Protein 1XDN (pdb70)

Organism: Trypanosoma brucei brucei (strain 927/4 GUTat10.1) (NCBI:txid185431)

InterPro domains:
  IPR012647 RNA ligase, Rnl2 [TIGR02307] (55-447)
  IPR021122 RNA ligase domain, REL/Rln2 [PF09414] (80-298)
  IPR041948 RNA ligase 1/2, C-terminal domain superfamily [G3DSA:1.10.10.1810] (353-447)

Structure (mmCIF, N/CA/C/O backbone):
data_1XDN
#
_entry.id   1XDN
#
_cell.length_a   44.911
_cell.length_b   58.579
_cell.length_c   52.984
_cell.angle_alpha   90.00
_cell.angle_beta   100.23
_cell.angle_gamma   90.00
#
_symmetry.space_group_name_H-M   'P 1 21 1'
#
loop_
_entity.id
_entity.type
_entity.pdbx_description
1 polymer 'RNA editing ligase MP52'
2 non-polymer 'MAGNESIUM ION'
3 non-polymer "ADENOSINE-5'-TRIPHOSPHATE"
4 water water
#
loop_
_atom_site.group_PDB
_atom_site.id
_atom_site.type_symbol
_atom_site.label_atom_id
_atom_site.label_alt_id
_atom_site.label_comp_id
_atom_site.label_asym_id
_atom_site.label_entity_id
_atom_site.label_seq_id
_atom_site.pdbx_PDB_ins_code
_atom_site.Cartn_x
_atom_site.Cartn_y
_atom_site.Cartn_z
_atom_site.occupancy
_atom_site.B_iso_or_equiv
_atom_site.auth_seq_id
_atom_site.auth_comp_id
_atom_site.auth_asym_id
_atom_site.auth_atom_id
_atom_site.pdbx_PDB_model_num
ATOM 1 N N . GLN A 1 5 ? 42.237 16.800 35.823 1.00 12.04 52 GLN A N 1
ATOM 2 C CA . GLN A 1 5 ? 41.667 17.015 34.477 1.00 10.21 52 GLN A CA 1
ATOM 3 C C . GLN A 1 5 ? 40.148 17.010 34.446 1.00 10.33 52 GLN A C 1
ATOM 4 O O . GLN A 1 5 ? 39.564 17.006 33.382 1.00 9.88 52 GLN A O 1
ATOM 10 N N . SER A 1 6 ? 39.488 17.025 35.604 1.00 11.01 53 SER A N 1
ATOM 11 C CA . SER A 1 6 ? 38.026 16.949 35.611 1.00 12.75 53 SER A CA 1
ATOM 12 C C . SER A 1 6 ? 37.340 18.091 34.862 1.00 12.38 53 SER A C 1
ATOM 13 O O . SER A 1 6 ? 36.209 17.937 34.426 1.00 14.69 53 SER A O 1
ATOM 16 N N . ASP A 1 7 ? 38.012 19.228 34.730 1.00 11.65 54 ASP A N 1
ATOM 17 C CA . ASP A 1 7 ? 37.455 20.341 33.968 1.00 11.85 54 ASP A CA 1
ATOM 18 C C . ASP A 1 7 ? 37.742 20.271 32.474 1.00 10.23 54 ASP A C 1
ATOM 19 O O . ASP A 1 7 ? 37.168 21.045 31.722 1.00 11.10 54 ASP A O 1
ATOM 24 N N . PHE A 1 8 ? 38.617 19.367 32.044 1.00 9.13 55 PHE A N 1
ATOM 25 C CA . PHE A 1 8 ? 38.972 19.219 30.642 1.00 8.35 55 PHE A CA 1
ATOM 26 C C . PHE A 1 8 ? 37.915 18.485 29.848 1.00 8.87 55 PHE A C 1
ATOM 27 O O . PHE A 1 8 ? 37.392 17.475 30.303 1.00 10.67 55 PHE A O 1
ATOM 35 N N . SER A 1 9 ? 37.615 18.984 28.653 1.00 8.47 56 SER A N 1
ATOM 36 C CA . SER A 1 9 ? 36.702 18.341 27.727 1.00 8.75 56 SER A CA 1
ATOM 37 C C . SER A 1 9 ? 37.409 18.135 26.390 1.00 8.22 56 SER A C 1
ATOM 38 O O . SER A 1 9 ? 37.676 19.116 25.681 1.00 8.56 56 SER A O 1
ATOM 41 N N . PRO A 1 10 ? 37.729 16.888 26.033 1.00 8.33 57 PRO A N 1
ATOM 42 C CA . PRO A 1 10 ? 38.409 16.649 24.754 1.00 8.76 57 PRO A CA 1
ATOM 43 C C . PRO A 1 10 ? 37.622 17.191 23.585 1.00 8.53 57 PRO A C 1
ATOM 44 O O . PRO A 1 10 ? 36.400 17.105 23.551 1.00 10.15 57 PRO A O 1
ATOM 48 N N . TYR A 1 11 ? 38.339 17.747 22.619 1.00 7.67 58 TYR A N 1
ATOM 49 C CA . TYR A 1 11 ? 37.722 18.174 21.383 1.00 8.58 58 TYR A CA 1
ATOM 50 C C . TYR A 1 11 ? 37.720 16.916 20.539 1.00 10.08 58 TYR A C 1
ATOM 51 O O . TYR A 1 11 ? 37.954 15.802 21.051 1.00 12.68 58 TYR A O 1
ATOM 60 N N . ILE A 1 12 ? 37.333 17.049 19.295 1.00 12.35 59 ILE A N 1
ATOM 61 C CA . ILE A 1 12 ? 37.115 15.901 18.448 1.00 12.48 59 ILE A CA 1
ATOM 62 C C . ILE A 1 12 ? 38.089 15.820 17.302 1.00 11.76 59 ILE A C 1
ATOM 63 O O . ILE A 1 12 ? 38.750 16.803 16.917 1.00 13.39 59 ILE A O 1
ATOM 68 N N . GLU A 1 13 ? 38.180 14.611 16.777 1.00 10.67 60 GLU A N 1
ATOM 69 C CA . GLU A 1 13 ? 38.661 14.409 15.428 1.00 10.55 60 GLU A CA 1
ATOM 70 C C . GLU A 1 13 ? 37.481 14.459 14.452 1.00 8.69 60 GLU A C 1
ATOM 71 O O . GLU A 1 13 ? 36.332 14.278 14.839 1.00 10.07 60 GLU A O 1
ATOM 77 N N . ILE A 1 14 ? 37.793 14.733 13.206 1.00 6.90 61 ILE A N 1
ATOM 78 C CA . ILE A 1 14 ? 36.779 14.950 12.200 1.00 7.13 61 ILE A CA 1
ATOM 79 C C . ILE A 1 14 ? 37.084 14.056 11.030 1.00 7.33 61 ILE A C 1
ATOM 80 O O . ILE A 1 14 ? 38.219 13.998 10.572 1.00 8.79 61 ILE A O 1
ATOM 85 N N . ASP A 1 15 ? 36.066 13.372 10.530 1.00 6.96 62 ASP A N 1
ATOM 86 C CA . ASP A 1 15 ? 36.254 12.425 9.448 1.00 7.34 62 ASP A CA 1
ATOM 87 C C . ASP A 1 15 ? 36.040 13.011 8.060 1.00 6.96 62 ASP A C 1
ATOM 88 O O . ASP A 1 15 ? 35.232 13.916 7.872 1.00 6.52 62 ASP A O 1
ATOM 93 N N . LEU A 1 16 ? 36.758 12.454 7.084 1.00 6.71 63 LEU A N 1
ATOM 94 C CA . LEU A 1 16 ? 36.396 12.571 5.682 1.00 6.81 63 LEU A CA 1
ATOM 95 C C . LEU A 1 16 ? 35.017 11.951 5.504 1.00 7.10 63 LEU A C 1
ATOM 96 O O . LEU A 1 16 ? 34.647 11.040 6.252 1.00 7.91 63 LEU A O 1
ATOM 101 N N . PRO A 1 17 ? 34.242 12.400 4.526 1.00 7.30 64 PRO A N 1
ATOM 102 C CA . PRO A 1 17 ? 32.886 11.862 4.349 1.00 7.38 64 PRO A CA 1
ATOM 103 C C . PRO A 1 17 ? 32.877 10.416 3.868 1.00 7.74 64 PRO A C 1
ATOM 104 O O . PRO A 1 17 ? 33.404 10.094 2.797 1.00 8.70 64 PRO A O 1
ATOM 108 N N . SER A 1 18 ? 32.257 9.546 4.658 1.00 8.35 65 SER A N 1
ATOM 109 C CA . SER A 1 18 ? 32.130 8.131 4.315 1.00 8.84 65 SER A CA 1
ATOM 110 C C . SER A 1 18 ? 30.817 7.862 3.590 1.00 8.60 65 SER A C 1
ATOM 111 O O . SER A 1 18 ? 29.878 8.664 3.639 1.00 8.27 65 SER A O 1
ATOM 114 N N . GLU A 1 19 ? 30.748 6.713 2.924 1.00 9.13 66 GLU A N 1
ATOM 115 C CA . GLU A 1 19 ? 29.508 6.316 2.271 1.00 10.14 66 GLU A CA 1
ATOM 116 C C . GLU A 1 19 ? 28.356 6.255 3.260 1.00 9.39 66 GLU A C 1
ATOM 117 O O . GLU A 1 19 ? 27.277 6.760 2.981 1.00 9.78 66 GLU A O 1
ATOM 123 N N . SER A 1 20 ? 28.585 5.632 4.407 1.00 9.14 67 SER A N 1
ATOM 124 C CA . SER A 1 20 ? 27.500 5.447 5.369 1.00 10.01 67 SER A CA 1
ATOM 125 C C . SER A 1 20 ? 27.067 6.771 5.976 1.00 8.81 67 SER A C 1
ATOM 126 O O . SER A 1 20 ? 25.882 6.991 6.211 1.00 9.60 67 SER A O 1
ATOM 129 N N . ARG A 1 21 ? 28.017 7.667 6.221 1.00 8.58 68 ARG A N 1
ATOM 130 C CA . ARG A 1 21 ? 27.693 8.974 6.785 1.00 8.32 68 ARG A CA 1
ATOM 131 C C . ARG A 1 21 ? 26.824 9.757 5.813 1.00 8.01 68 ARG A C 1
ATOM 132 O O . ARG A 1 21 ? 25.796 10.325 6.203 1.00 7.98 68 ARG A O 1
ATOM 140 N N . ILE A 1 22 ? 27.229 9.824 4.555 1.00 7.72 69 ILE A N 1
ATOM 141 C CA . ILE A 1 22 ? 26.494 10.586 3.566 1.00 7.90 69 ILE A CA 1
ATOM 142 C C . ILE A 1 22 ? 25.093 10.004 3.380 1.00 8.35 69 ILE A C 1
ATOM 143 O O . ILE A 1 22 ? 24.116 10.740 3.335 1.00 8.77 69 ILE A O 1
ATOM 148 N N . GLN A 1 23 ? 24.978 8.687 3.301 1.00 9.03 70 GLN A N 1
ATOM 149 C CA . GLN A 1 23 ? 23.663 8.065 3.154 1.00 9.97 70 GLN A CA 1
ATOM 150 C C . GLN A 1 23 ? 22.760 8.408 4.337 1.00 9.86 70 GLN A C 1
ATOM 151 O O . GLN A 1 23 ? 21.590 8.713 4.159 1.00 10.39 70 GLN A O 1
ATOM 157 N N . SER A 1 24 ? 23.313 8.370 5.539 1.00 9.16 71 SER A N 1
ATOM 158 C CA . SER A 1 24 ? 22.538 8.672 6.737 1.00 9.41 71 SER A CA 1
ATOM 159 C C . SER A 1 24 ? 22.139 10.142 6.811 1.00 8.82 71 SER A C 1
ATOM 160 O O . SER A 1 24 ? 21.038 10.469 7.249 1.00 9.42 71 SER A O 1
ATOM 163 N N . LEU A 1 25 ? 23.025 11.035 6.393 1.00 7.98 72 LEU A N 1
ATOM 164 C CA . LEU A 1 25 ? 22.700 12.454 6.385 1.00 7.91 72 LEU A CA 1
ATOM 165 C C . LEU A 1 25 ? 21.559 12.750 5.425 1.00 8.47 72 LEU A C 1
ATOM 166 O O . LEU A 1 25 ? 20.677 13.537 5.738 1.00 9.08 72 LEU A O 1
ATOM 171 N N . HIS A 1 26 ? 21.531 12.080 4.287 1.00 9.11 73 HIS A N 1
ATOM 172 C CA . HIS A 1 26 ? 20.392 12.239 3.387 1.00 10.66 73 HIS A CA 1
ATOM 173 C C . HIS A 1 26 ? 19.112 11.631 3.938 1.00 11.06 73 HIS A C 1
ATOM 174 O O . HIS A 1 26 ? 18.081 12.290 3.955 1.00 11.72 73 HIS A O 1
ATOM 181 N N . LYS A 1 27 ? 19.190 10.402 4.427 1.00 11.31 74 LYS A N 1
ATOM 182 C CA . LYS A 1 27 ? 17.993 9.689 4.878 1.00 12.24 74 LYS A CA 1
ATOM 183 C C . LYS A 1 27 ? 17.318 10.385 6.052 1.00 11.98 74 LYS A C 1
ATOM 184 O O . LYS A 1 27 ? 16.084 10.418 6.144 1.00 13.11 74 LYS A O 1
ATOM 190 N N . SER A 1 28 ? 18.123 10.938 6.951 1.00 11.07 75 SER A N 1
ATOM 191 C CA . SER A 1 28 ? 17.621 11.627 8.128 1.00 11.13 75 SER A CA 1
ATOM 192 C C . SER A 1 28 ? 16.975 12.967 7.807 1.00 10.90 75 SER A C 1
ATOM 193 O O . SER A 1 28 ? 16.318 13.538 8.663 1.00 12.48 75 SER A O 1
ATOM 196 N N . GLY A 1 29 ? 17.193 13.497 6.610 1.00 10.13 76 GLY A N 1
ATOM 197 C CA . GLY A 1 29 ? 16.750 14.833 6.275 1.00 10.10 76 GLY A CA 1
ATOM 198 C C . GLY A 1 29 ? 17.766 15.916 6.584 1.00 9.05 76 GLY A C 1
ATOM 199 O O . GLY A 1 29 ? 17.565 17.064 6.193 1.00 10.10 76 GLY A O 1
ATOM 200 N N . LEU A 1 30 ? 18.864 15.570 7.261 1.00 8.52 77 LEU A N 1
ATOM 201 C CA . LEU A 1 30 ? 19.818 16.590 7.668 1.00 8.03 77 LEU A CA 1
ATOM 202 C C . LEU A 1 30 ? 20.554 17.221 6.488 1.00 7.21 77 LEU A C 1
ATOM 203 O O . LEU A 1 30 ? 20.877 18.401 6.541 1.00 7.89 77 LEU A O 1
ATOM 208 N N . ALA A 1 31 ? 20.808 16.462 5.424 1.00 7.83 78 ALA A N 1
ATOM 209 C CA . ALA A 1 31 ? 21.581 16.968 4.295 1.00 8.47 78 ALA A CA 1
ATOM 210 C C . ALA A 1 31 ? 20.884 18.141 3.614 1.00 8.53 78 ALA A C 1
ATOM 211 O O . ALA A 1 31 ? 21.533 19.032 3.088 1.00 9.36 78 ALA A O 1
ATOM 213 N N . ALA A 1 32 ? 19.550 18.145 3.630 1.00 9.47 79 ALA A N 1
ATOM 214 C CA . ALA A 1 32 ? 18.752 19.184 2.970 1.00 10.09 79 ALA A CA 1
ATOM 215 C C . ALA A 1 32 ? 18.653 20.471 3.783 1.00 9.92 79 ALA A C 1
ATOM 216 O O . ALA A 1 32 ? 18.143 21.473 3.292 1.00 11.33 79 ALA A O 1
ATOM 218 N N . GLN A 1 33 ? 19.116 20.441 5.033 1.00 9.26 80 GLN A N 1
ATOM 219 C CA . GLN A 1 33 ? 19.085 21.596 5.919 1.00 9.29 80 GLN A CA 1
ATOM 220 C C . GLN A 1 33 ? 20.326 22.465 5.664 1.00 9.11 80 GLN A C 1
ATOM 221 O O . GLN A 1 33 ? 20.956 22.333 4.625 1.00 9.99 80 GLN A O 1
ATOM 227 N N . GLU A 1 34 ? 20.643 23.377 6.573 1.00 8.73 81 GLU A N 1
ATOM 228 C CA . GLU A 1 34 ? 21.690 24.368 6.333 1.00 8.29 81 GLU A CA 1
ATOM 229 C C . GLU A 1 34 ? 23.011 23.942 6.965 1.00 6.84 81 GLU A C 1
ATOM 230 O O . GLU A 1 34 ? 23.063 23.575 8.143 1.00 6.87 81 GLU A O 1
ATOM 236 N N . TRP A 1 35 ? 24.055 24.069 6.162 1.00 6.78 82 TRP A N 1
ATOM 237 C CA . TRP A 1 35 ? 25.428 23.727 6.498 1.00 5.64 82 TRP A CA 1
ATOM 238 C C . TRP A 1 35 ? 26.323 24.892 6.106 1.00 5.61 82 TRP A C 1
ATOM 239 O O . TRP A 1 35 ? 25.987 25.707 5.245 1.00 6.42 82 TRP A O 1
ATOM 250 N N . VAL A 1 36 ? 27.495 24.938 6.725 1.00 5.50 83 VAL A N 1
ATOM 251 C CA . VAL A 1 36 ? 28.558 25.853 6.334 1.00 5.35 83 VAL A CA 1
ATOM 252 C C . VAL A 1 36 ? 29.852 25.080 6.127 1.00 5.46 83 VAL A C 1
ATOM 253 O O . VAL A 1 36 ? 30.092 24.049 6.745 1.00 6.18 83 VAL A O 1
ATOM 257 N N . ALA A 1 37 ? 30.707 25.624 5.272 1.00 5.43 84 ALA A N 1
ATOM 258 C CA . ALA A 1 37 ? 32.110 25.240 5.201 1.00 5.06 84 ALA A CA 1
ATOM 259 C C . ALA A 1 37 ? 32.946 26.392 5.715 1.00 5.11 84 ALA A C 1
ATOM 260 O O . ALA A 1 37 ? 32.764 27.514 5.253 1.00 5.97 84 ALA A O 1
ATOM 262 N N . CYS A 1 38 ? 33.852 26.124 6.654 1.00 4.78 85 CYS A N 1
ATOM 263 C CA . CYS A 1 38 ? 34.795 27.114 7.154 1.00 4.73 85 CYS A CA 1
ATOM 264 C C . CYS A 1 38 ? 36.205 26.576 6.987 1.00 4.63 85 CYS A C 1
ATOM 265 O O . CYS A 1 38 ? 36.421 25.390 6.800 1.00 4.76 85 CYS A O 1
ATOM 268 N N . GLU A 1 39 ? 37.190 27.455 7.078 1.00 4.62 86 GLU A N 1
ATOM 269 C CA . GLU A 1 39 ? 38.571 27.044 6.878 1.00 4.45 86 GLU A CA 1
ATOM 270 C C . GLU A 1 39 ? 39.020 26.076 7.969 1.00 4.37 86 GLU A C 1
ATOM 271 O O . GLU A 1 39 ? 38.754 26.297 9.154 1.00 4.85 86 GLU A O 1
ATOM 277 N N . LYS A 1 40 ? 39.723 25.026 7.552 1.00 3.83 87 LYS A N 1
ATOM 278 C CA . LYS A 1 40 ? 40.425 24.140 8.472 1.00 3.94 87 LYS A CA 1
ATOM 279 C C . LYS A 1 40 ? 41.850 24.659 8.607 1.00 3.95 87 LYS A C 1
ATOM 280 O O . LYS A 1 40 ? 42.583 24.714 7.619 1.00 4.64 87 LYS A O 1
ATOM 286 N N . VAL A 1 41 ? 42.191 25.106 9.813 1.00 4.11 88 VAL A N 1
ATOM 287 C CA . VAL A 1 41 ? 43.484 25.722 10.086 1.00 4.45 88 VAL A CA 1
ATOM 288 C C . VAL A 1 41 ? 44.463 24.675 10.618 1.00 3.93 88 VAL A C 1
ATOM 289 O O . VAL A 1 41 ? 44.131 23.888 11.506 1.00 4.74 88 VAL A O 1
ATOM 293 N N . HIS A 1 42 ? 45.670 24.687 10.054 1.00 4.36 89 HIS A N 1
ATOM 294 C CA . HIS A 1 42 ? 46.730 23.760 10.416 1.00 4.44 89 HIS A CA 1
ATOM 295 C C . HIS A 1 42 ? 47.626 24.352 11.490 1.00 4.47 89 HIS A C 1
ATOM 296 O O . HIS A 1 42 ? 48.645 24.992 11.200 1.00 5.45 89 HIS A O 1
ATOM 303 N N . GLY A 1 43 ? 47.212 24.171 12.734 1.00 4.84 90 GLY A N 1
ATOM 304 C CA . GLY A 1 43 ? 47.977 24.569 13.905 1.00 4.82 90 GLY A CA 1
ATOM 305 C C . GLY A 1 43 ? 47.968 23.416 14.884 1.00 4.31 90 GLY A C 1
ATOM 306 O O . GLY A 1 43 ? 48.231 22.268 14.522 1.00 5.30 90 GLY A O 1
ATOM 307 N N . THR A 1 44 ? 47.650 23.727 16.133 1.00 4.47 91 THR A N 1
ATOM 308 C CA . THR A 1 44 ? 47.488 22.698 17.144 1.00 5.08 91 THR A CA 1
ATOM 309 C C . THR A 1 44 ? 46.227 23.006 17.947 1.00 4.89 91 THR A C 1
ATOM 310 O O . THR A 1 44 ? 45.848 24.161 18.123 1.00 4.88 91 THR A O 1
ATOM 314 N N . ASN A 1 45 ? 45.560 21.960 18.391 1.00 4.91 92 ASN A N 1
ATOM 315 C CA . ASN A 1 45 ? 44.301 22.113 19.093 1.00 5.14 92 ASN A CA 1
ATOM 316 C C . ASN A 1 45 ? 44.489 22.853 20.414 1.00 4.84 92 ASN A C 1
ATOM 317 O O . ASN A 1 45 ? 45.438 22.578 21.157 1.00 5.79 92 ASN A O 1
ATOM 322 N N . PHE A 1 46 ? 43.585 23.765 20.710 1.00 5.58 93 PHE A N 1
ATOM 323 C CA . PHE A 1 46 ? 43.744 24.595 21.888 1.00 6.28 93 PHE A CA 1
ATOM 324 C C . PHE A 1 46 ? 42.372 24.872 22.491 1.00 6.64 93 PHE A C 1
ATOM 325 O O . PHE A 1 46 ? 41.336 24.938 21.797 1.00 11.84 93 PHE A O 1
ATOM 333 N N . GLY A 1 47 ? 42.300 24.959 23.791 1.00 5.27 94 GLY A N 1
ATOM 334 C CA . GLY A 1 47 ? 41.063 25.306 24.447 1.00 5.53 94 GLY A CA 1
ATOM 335 C C . GLY A 1 47 ? 41.307 26.336 25.528 1.00 5.32 94 GLY A C 1
ATOM 336 O O . GLY A 1 47 ? 42.275 26.237 26.289 1.00 6.37 94 GLY A O 1
ATOM 337 N N . ILE A 1 48 ? 40.417 27.313 25.600 1.00 5.38 95 ILE A N 1
ATOM 338 C CA . ILE A 1 48 ? 40.413 28.316 26.652 1.00 5.67 95 ILE A CA 1
ATOM 339 C C . ILE A 1 48 ? 39.185 28.061 27.513 1.00 6.00 95 ILE A C 1
ATOM 340 O O . ILE A 1 48 ? 38.057 28.034 27.030 1.00 6.51 95 ILE A O 1
ATOM 345 N N . TYR A 1 49 ? 39.433 27.859 28.798 1.00 6.44 96 TYR A N 1
ATOM 346 C CA . TYR A 1 49 ? 38.417 27.482 29.757 1.00 7.18 96 TYR A CA 1
ATOM 347 C C . TYR A 1 49 ? 38.202 28.577 30.791 1.00 7.54 96 TYR A C 1
ATOM 348 O O . TYR A 1 49 ? 39.158 29.130 31.312 1.00 8.77 96 TYR A O 1
ATOM 357 N N . LEU A 1 50 ? 36.940 28.832 31.123 1.00 7.39 97 LEU A N 1
ATOM 358 C CA . LEU A 1 50 ? 36.602 29.617 32.301 1.00 7.48 97 LEU A CA 1
ATOM 359 C C . LEU A 1 50 ? 35.731 28.717 33.170 1.00 8.25 97 LEU A C 1
ATOM 360 O O . LEU A 1 50 ? 34.679 28.249 32.754 1.00 9.30 97 LEU A O 1
ATOM 365 N N . ILE A 1 51 ? 36.192 28.453 34.388 1.00 9.59 98 ILE A N 1
ATOM 366 C CA . ILE A 1 51 ? 35.572 27.483 35.291 1.00 11.31 98 ILE A CA 1
ATOM 367 C C . ILE A 1 51 ? 35.063 28.195 36.537 1.00 13.03 98 ILE A C 1
ATOM 368 O O . ILE A 1 51 ? 35.846 28.803 37.223 1.00 13.62 98 ILE A O 1
ATOM 373 N N . ASN A 1 52 ? 33.755 28.126 36.771 1.00 13.87 99 ASN A N 1
ATOM 374 C CA . ASN A 1 52 ? 33.124 28.671 37.963 1.00 15.86 99 ASN A CA 1
ATOM 375 C C . ASN A 1 52 ? 33.287 27.740 39.147 1.00 16.91 99 ASN A C 1
ATOM 376 O O . ASN A 1 52 ? 33.064 26.526 39.060 1.00 18.08 99 ASN A O 1
ATOM 381 N N . GLN A 1 53 ? 33.694 28.340 40.249 1.00 17.83 100 GLN A N 1
ATOM 382 C CA . GLN A 1 53 ? 33.844 27.655 41.518 1.00 19.07 100 GLN A CA 1
ATOM 383 C C . GLN A 1 53 ? 33.106 28.467 42.579 1.00 19.98 100 GLN A C 1
ATOM 384 O O . GLN A 1 53 ? 33.696 28.935 43.547 1.00 20.42 100 GLN A O 1
ATOM 390 N N . GLY A 1 54 ? 31.803 28.633 42.384 1.00 21.10 101 GLY A N 1
ATOM 391 C CA . GLY A 1 54 ? 30.973 29.381 43.319 1.00 21.76 101 GLY A CA 1
ATOM 392 C C . GLY A 1 54 ? 31.099 30.883 43.122 1.00 22.45 101 GLY A C 1
ATOM 393 O O . GLY A 1 54 ? 30.743 31.399 42.061 1.00 22.91 101 GLY A O 1
ATOM 394 N N . ASP A 1 55 ? 31.617 31.594 44.126 1.00 23.19 102 ASP A N 1
ATOM 395 C CA . ASP A 1 55 ? 31.788 33.054 44.029 1.00 23.87 102 ASP A CA 1
ATOM 396 C C . ASP A 1 55 ? 33.144 33.431 43.435 1.00 23.12 102 ASP A C 1
ATOM 397 O O . ASP A 1 55 ? 33.490 34.611 43.376 1.00 23.97 102 ASP A O 1
ATOM 402 N N . HIS A 1 56 ? 33.911 32.430 43.012 1.00 22.02 103 HIS A N 1
ATOM 403 C CA . HIS A 1 56 ? 35.153 32.661 42.291 1.00 20.90 103 HIS A CA 1
ATOM 404 C C . HIS A 1 56 ? 35.204 31.797 41.031 1.00 19.27 103 HIS A C 1
ATOM 405 O O . HIS A 1 56 ? 34.331 30.965 40.802 1.00 18.91 103 HIS A O 1
ATOM 412 N N . GLU A 1 57 ? 36.231 32.023 40.225 1.00 17.29 104 GLU A N 1
ATOM 413 C CA . GLU A 1 57 ? 36.398 31.323 38.945 1.00 16.62 104 GLU A CA 1
ATOM 414 C C . GLU A 1 57 ? 37.862 31.314 38.534 1.00 16.24 104 GLU A C 1
ATOM 415 O O . GLU A 1 57 ? 38.674 32.078 39.031 1.00 16.39 104 GLU A O 1
ATOM 421 N N . VAL A 1 58 ? 38.184 30.479 37.558 1.00 14.06 105 VAL A N 1
ATOM 422 C CA . VAL A 1 58 ? 39.554 30.302 37.113 1.00 13.28 105 VAL A CA 1
ATOM 423 C C . VAL A 1 58 ? 39.618 30.150 35.600 1.00 11.33 105 VAL A C 1
ATOM 424 O O . VAL A 1 58 ? 38.731 29.550 34.994 1.00 11.39 105 VAL A O 1
ATOM 428 N N . VAL A 1 59 ? 40.686 30.681 35.023 1.00 10.61 106 VAL A N 1
ATOM 429 C CA . VAL A 1 59 ? 40.963 30.535 33.590 1.00 10.24 106 VAL A CA 1
ATOM 430 C C . VAL A 1 59 ? 42.037 29.464 33.416 1.00 10.18 106 VAL A C 1
ATOM 431 O O . VAL A 1 59 ? 43.063 29.491 34.094 1.00 11.53 106 VAL A O 1
ATOM 435 N N . ARG A 1 60 ? 41.799 28.513 32.520 1.00 9.45 107 ARG A N 1
ATOM 436 C CA . ARG A 1 60 ? 42.738 27.431 32.247 1.00 9.04 107 ARG A CA 1
ATOM 437 C C . ARG A 1 60 ? 42.893 27.256 30.746 1.00 7.69 107 ARG A C 1
ATOM 438 O O . ARG A 1 60 ? 42.010 27.651 29.969 1.00 7.96 107 ARG A O 1
ATOM 446 N N . PHE A 1 61 ? 44.002 26.642 30.358 1.00 6.72 108 PHE A N 1
ATOM 447 C CA . PHE A 1 61 ? 44.342 26.451 28.953 1.00 6.30 108 PHE A CA 1
ATOM 448 C C . PHE A 1 61 ? 44.654 24.994 28.698 1.00 6.31 108 PHE A C 1
ATOM 449 O O . PHE A 1 61 ? 45.341 24.356 29.500 1.00 7.57 108 PHE A O 1
ATOM 457 N N . ALA A 1 62 ? 44.159 24.481 27.572 1.00 6.35 109 ALA A N 1
ATOM 458 C CA . ALA A 1 62 ? 44.329 23.078 27.230 1.00 6.03 109 ALA A CA 1
ATOM 459 C C . ALA A 1 62 ? 44.941 22.919 25.860 1.00 5.82 109 ALA A C 1
ATOM 460 O O . ALA A 1 62 ? 44.664 23.676 24.928 1.00 6.89 109 ALA A O 1
ATOM 462 N N . LYS A 1 63 ? 45.758 21.876 25.744 1.00 5.87 110 LYS A N 1
ATOM 463 C CA . LYS A 1 63 ? 46.210 21.340 24.464 1.00 6.05 110 LYS A CA 1
ATOM 464 C C . LYS A 1 63 ? 45.340 20.122 24.132 1.00 5.99 110 LYS A C 1
ATOM 465 O O . LYS A 1 63 ? 44.358 19.851 24.815 1.00 6.73 110 LYS A O 1
ATOM 471 N N . ARG A 1 64 ? 45.694 19.367 23.103 1.00 6.58 111 ARG A N 1
ATOM 472 C CA . ARG A 1 64 ? 44.888 18.243 22.666 1.00 7.83 111 ARG A CA 1
ATOM 473 C C . ARG A 1 64 ? 44.595 17.264 23.785 1.00 7.77 111 ARG A C 1
ATOM 474 O O . ARG A 1 64 ? 43.484 16.732 23.888 1.00 8.37 111 ARG A O 1
ATOM 482 N N . SER A 1 65 ? 45.608 17.005 24.597 1.00 7.90 112 SER A N 1
ATOM 483 C CA . SER A 1 65 ? 45.563 15.939 25.586 1.00 8.27 112 SER A CA 1
ATOM 484 C C . SER A 1 65 ? 45.229 16.353 27.002 1.00 7.90 112 SER A C 1
ATOM 485 O O . SER A 1 65 ? 45.206 15.493 27.868 1.00 9.49 112 SER A O 1
ATOM 488 N N . GLY A 1 66 ? 44.960 17.629 27.263 1.00 7.00 113 GLY A N 1
ATOM 489 C CA . GLY A 1 66 ? 44.524 18.021 28.587 1.00 7.15 113 GLY A CA 1
ATOM 490 C C . GLY A 1 66 ? 44.823 19.451 28.915 1.00 6.24 113 GLY A C 1
ATOM 491 O O . GLY A 1 66 ? 45.505 20.161 28.178 1.00 6.75 113 GLY A O 1
ATOM 492 N N . ILE A 1 67 ? 44.272 19.892 30.039 1.00 6.59 114 ILE A N 1
ATOM 493 C CA . ILE A 1 67 ? 44.609 21.180 30.623 1.00 7.51 114 ILE A CA 1
ATOM 494 C C . ILE A 1 67 ? 46.071 21.154 31.085 1.00 7.39 114 ILE A C 1
ATOM 495 O O . ILE A 1 67 ? 46.553 20.159 31.643 1.00 8.44 114 ILE A O 1
ATOM 508 N N . ASP A 1 69 ? 49.598 22.540 33.015 1.00 9.01 116 ASP A N 1
ATOM 509 C CA . ASP A 1 69 ? 50.231 23.259 34.090 1.00 9.89 116 ASP A CA 1
ATOM 510 C C . ASP A 1 69 ? 50.637 24.634 33.566 1.00 9.78 116 ASP A C 1
ATOM 511 O O . ASP A 1 69 ? 51.114 24.729 32.441 1.00 9.32 116 ASP A O 1
ATOM 516 N N . PRO A 1 70 ? 50.465 25.691 34.358 1.00 10.22 117 PRO A N 1
ATOM 517 C CA . PRO A 1 70 ? 50.810 27.039 33.876 1.00 10.37 117 PRO A CA 1
ATOM 518 C C . PRO A 1 70 ? 52.275 27.245 33.468 1.00 9.46 117 PRO A C 1
ATOM 519 O O . PRO A 1 70 ? 52.540 28.195 32.739 1.00 9.81 117 PRO A O 1
ATOM 523 N N . ASN A 1 71 ? 53.195 26.393 33.919 1.00 9.45 118 ASN A N 1
ATOM 524 C CA . ASN A 1 71 ? 54.593 26.514 33.522 1.00 9.90 118 ASN A CA 1
ATOM 525 C C . ASN A 1 71 ? 55.027 25.540 32.428 1.00 9.61 118 ASN A C 1
ATOM 526 O O . ASN A 1 71 ? 56.213 25.429 32.133 1.00 10.66 118 ASN A O 1
ATOM 531 N N . GLU A 1 72 ? 54.072 24.886 31.777 1.00 9.56 119 GLU A N 1
ATOM 532 C CA . GLU A 1 72 ? 54.397 24.127 30.576 1.00 9.62 119 GLU A CA 1
ATOM 533 C C . GLU A 1 72 ? 54.558 25.080 29.396 1.00 9.60 119 GLU A C 1
ATOM 534 O O . GLU A 1 72 ? 53.618 25.777 29.030 1.00 9.90 119 GLU A O 1
ATOM 540 N N . ASN A 1 73 ? 55.758 25.116 28.828 1.00 10.23 120 ASN A N 1
ATOM 541 C CA . ASN A 1 73 ? 56.008 25.849 27.595 1.00 10.98 120 ASN A CA 1
ATOM 542 C C . ASN A 1 73 ? 55.334 25.101 26.450 1.00 10.52 120 ASN A C 1
ATOM 543 O O . ASN A 1 73 ? 55.632 23.941 26.216 1.00 12.07 120 ASN A O 1
ATOM 548 N N . PHE A 1 74 ? 54.407 25.762 25.768 1.00 9.08 121 PHE A N 1
ATOM 549 C CA . PHE A 1 74 ? 53.654 25.159 24.671 1.00 8.11 121 PHE A CA 1
ATOM 550 C C . PHE A 1 74 ? 53.513 26.178 23.546 1.00 7.15 121 PHE A C 1
ATOM 551 O O . PHE A 1 74 ? 52.587 26.996 23.509 1.00 6.94 121 PHE A O 1
ATOM 559 N N . PHE A 1 75 ? 54.482 26.143 22.648 1.00 7.02 122 PHE A N 1
ATOM 560 C CA . PHE A 1 75 ? 54.491 26.952 21.442 1.00 6.44 122 PHE A CA 1
ATOM 561 C C . PHE A 1 75 ? 54.350 28.445 21.728 1.00 6.81 122 PHE A C 1
ATOM 562 O O . PHE A 1 75 ? 53.843 29.191 20.903 1.00 8.01 122 PHE A O 1
ATOM 570 N N . GLY A 1 76 ? 54.840 28.891 22.883 1.00 7.31 123 GLY A N 1
ATOM 571 C CA . GLY A 1 76 ? 54.855 30.307 23.196 1.00 7.80 123 GLY A CA 1
ATOM 572 C C . GLY A 1 76 ? 53.510 30.920 23.516 1.00 7.05 123 GLY A C 1
ATOM 573 O O . GLY A 1 76 ? 53.404 32.151 23.519 1.00 7.63 123 GLY A O 1
ATOM 574 N N . TYR A 1 77 ? 52.490 30.105 23.815 1.00 6.43 124 TYR A N 1
ATOM 575 C CA . TYR A 1 77 ? 51.128 30.63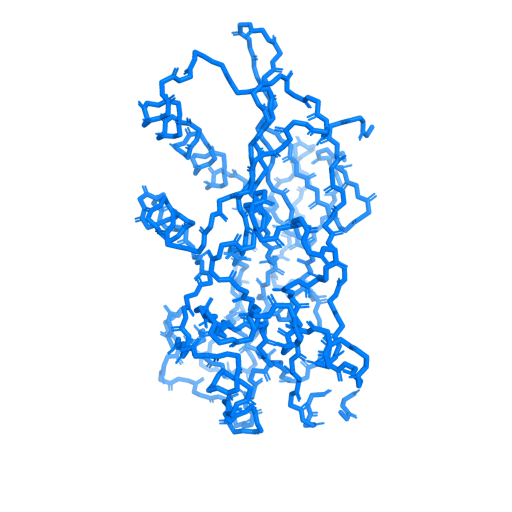9 23.913 1.00 6.80 124 TYR A CA 1
ATOM 576 C C . TYR A 1 77 ? 50.976 31.628 25.049 1.00 6.70 124 TYR A C 1
ATOM 577 O O . TYR A 1 77 ? 50.046 32.412 25.055 1.00 7.01 124 TYR A O 1
ATOM 586 N N . HIS A 1 78 ? 51.896 31.605 26.006 1.00 6.71 125 HIS A N 1
ATOM 587 C CA . HIS A 1 78 ? 51.852 32.570 27.082 1.00 7.27 125 HIS A CA 1
ATOM 588 C C . HIS A 1 78 ? 51.810 34.008 26.575 1.00 7.37 125 HIS A C 1
ATOM 589 O O . HIS A 1 78 ? 51.269 34.862 27.273 1.00 8.57 125 HIS A O 1
ATOM 596 N N . ILE A 1 79 ? 52.356 34.278 25.382 1.00 7.71 126 ILE A N 1
ATOM 597 C CA . ILE A 1 79 ? 52.320 35.625 24.794 1.00 8.53 126 ILE A CA 1
ATOM 598 C C . ILE A 1 79 ? 50.874 36.118 24.576 1.00 8.32 126 ILE A C 1
ATOM 599 O O . ILE A 1 79 ? 50.637 37.332 24.518 1.00 9.73 126 ILE A O 1
ATOM 604 N N . LEU A 1 80 ? 49.921 35.189 24.475 1.00 7.45 127 LEU A N 1
ATOM 605 C CA . LEU A 1 80 ? 48.520 35.512 24.242 1.00 7.51 127 LEU A CA 1
ATOM 606 C C . LEU A 1 80 ? 47.636 35.413 25.480 1.00 6.84 127 LEU A C 1
ATOM 607 O O . LEU A 1 80 ? 46.453 35.712 25.390 1.00 7.31 127 LEU A O 1
ATOM 612 N N . ILE A 1 81 ? 48.170 35.035 26.636 1.00 7.46 128 ILE A N 1
ATOM 613 C CA . ILE A 1 81 ? 47.315 34.801 27.794 1.00 7.64 128 ILE A CA 1
ATOM 614 C C . ILE A 1 81 ? 46.564 36.036 28.244 1.00 8.00 128 ILE A C 1
ATOM 615 O O . ILE A 1 81 ? 45.395 35.946 28.622 1.00 7.90 128 ILE A O 1
ATOM 620 N N . ASP A 1 82 ? 47.204 37.195 28.238 1.00 8.51 129 ASP A N 1
ATOM 621 C CA . ASP A 1 82 ? 46.471 38.393 28.669 1.00 9.49 129 ASP A CA 1
ATOM 622 C C . ASP A 1 82 ? 45.258 38.658 27.759 1.00 8.91 129 ASP A C 1
ATOM 623 O O . ASP A 1 82 ? 44.168 38.989 28.229 1.00 9.24 129 ASP A O 1
ATOM 628 N N . GLU A 1 83 ? 45.460 38.513 26.457 1.00 8.36 130 GLU A N 1
ATOM 629 C CA . GLU A 1 83 ? 44.391 38.671 25.493 1.00 8.11 130 GLU A CA 1
ATOM 630 C C . GLU A 1 83 ? 43.299 37.622 25.713 1.00 6.96 130 GLU A C 1
ATOM 631 O O . GLU A 1 83 ? 42.112 37.961 25.784 1.00 7.16 130 GLU A O 1
ATOM 637 N N . PHE A 1 84 ? 43.693 36.354 25.829 1.00 6.20 131 PHE A N 1
ATOM 638 C CA . PHE A 1 84 ? 42.727 35.280 26.009 1.00 5.86 131 PHE A CA 1
ATOM 639 C C . PHE A 1 84 ? 41.898 35.505 27.276 1.00 5.65 131 PHE A C 1
ATOM 640 O O . PHE A 1 84 ? 40.712 35.194 27.325 1.00 6.76 131 PHE A O 1
ATOM 648 N N . THR A 1 85 ? 42.555 35.965 28.331 1.00 6.76 132 THR A N 1
ATOM 649 C CA . THR A 1 85 ? 41.902 36.153 29.618 1.00 7.15 132 THR A CA 1
ATOM 650 C C . THR A 1 85 ? 40.857 37.266 29.519 1.00 7.41 132 THR A C 1
ATOM 651 O O . THR A 1 85 ? 39.728 37.098 29.968 1.00 8.18 132 THR A O 1
ATOM 655 N N . ALA A 1 86 ? 41.215 38.379 28.891 1.00 7.29 133 ALA A N 1
ATOM 656 C CA . ALA A 1 86 ? 40.238 39.447 28.691 1.00 7.46 133 ALA A CA 1
ATOM 657 C C . ALA A 1 86 ? 39.079 38.962 27.828 1.00 7.25 133 ALA A C 1
ATOM 658 O O . ALA A 1 86 ? 37.913 39.251 28.110 1.00 7.60 133 ALA A O 1
ATOM 660 N N . GLN A 1 87 ? 39.407 38.205 26.784 1.00 6.26 134 GLN A N 1
ATOM 661 C CA . GLN A 1 87 ? 38.394 37.702 25.859 1.00 6.28 134 GLN A CA 1
ATOM 662 C C . GLN A 1 87 ? 37.407 36.738 26.509 1.00 6.27 134 GLN A C 1
ATOM 663 O O . GLN A 1 87 ? 36.205 36.841 26.290 1.00 6.30 134 GLN A O 1
ATOM 669 N N . ILE A 1 88 ? 37.909 35.763 27.259 1.00 6.39 135 ILE A N 1
ATOM 670 C CA . ILE A 1 88 ? 37.024 34.747 27.817 1.00 6.48 135 ILE A CA 1
ATOM 671 C C . ILE A 1 88 ? 36.096 35.353 28.876 1.00 6.64 135 ILE A C 1
ATOM 672 O O . ILE A 1 88 ? 34.943 34.951 28.996 1.00 7.17 135 ILE A O 1
ATOM 677 N N . ARG A 1 89 ? 36.579 36.351 29.603 1.00 7.16 136 ARG A N 1
ATOM 678 C CA . ARG A 1 89 ? 35.733 37.068 30.557 1.00 7.70 136 ARG A CA 1
ATOM 679 C C . ARG A 1 89 ? 34.602 37.809 29.868 1.00 7.78 136 ARG A C 1
ATOM 680 O O . ARG A 1 89 ? 33.452 37.779 30.320 1.00 8.74 136 ARG A O 1
ATOM 688 N N . ILE A 1 90 ? 34.923 38.447 28.753 1.00 7.28 137 ILE A N 1
ATOM 689 C CA . ILE A 1 90 ? 33.910 39.150 27.977 1.00 7.52 137 ILE A CA 1
ATOM 690 C C . ILE A 1 90 ? 32.882 38.165 27.436 1.00 7.82 137 ILE A C 1
ATOM 691 O O . ILE A 1 90 ? 31.678 38.419 27.509 1.00 8.16 137 ILE A O 1
ATOM 696 N N . LEU A 1 91 ? 33.341 37.031 26.914 1.00 7.13 138 LEU A N 1
ATOM 697 C CA . LEU A 1 91 ? 32.428 36.052 26.362 1.00 6.77 138 LEU A CA 1
ATOM 698 C C . LEU A 1 91 ? 31.484 35.537 27.444 1.00 7.24 138 LEU A C 1
ATOM 699 O O . LEU A 1 91 ? 30.280 35.402 27.221 1.00 7.64 138 LEU A O 1
ATOM 704 N N . ASN A 1 92 ? 32.022 35.227 28.615 1.00 7.69 139 ASN A N 1
ATOM 705 C CA . ASN A 1 92 ? 31.179 34.725 29.696 1.00 8.88 139 ASN A CA 1
ATOM 706 C C . ASN A 1 92 ? 30.121 35.733 30.110 1.00 8.26 139 ASN A C 1
ATOM 707 O O . ASN A 1 92 ? 28.970 35.381 30.359 1.00 8.97 139 ASN A O 1
ATOM 712 N N . ASP A 1 93 ? 30.510 36.993 30.192 1.00 8.25 140 ASP A N 1
ATOM 713 C CA . ASP A 1 93 ? 29.551 38.021 30.568 1.00 8.96 140 ASP A CA 1
ATOM 714 C C . ASP A 1 93 ? 28.439 38.145 29.539 1.00 9.09 140 ASP A C 1
ATOM 715 O O . ASP A 1 93 ? 27.270 38.315 29.896 1.00 9.58 140 ASP A O 1
ATOM 720 N N . LEU A 1 94 ? 28.796 38.069 28.259 1.00 8.34 141 LEU A N 1
ATOM 721 C CA . LEU A 1 94 ? 27.812 38.139 27.185 1.00 8.76 141 LEU A CA 1
ATOM 722 C C . LEU A 1 94 ? 26.823 37.001 27.301 1.00 8.61 141 LEU A C 1
ATOM 723 O O . LEU A 1 94 ? 25.617 37.197 27.147 1.00 9.66 141 LEU A O 1
ATOM 728 N N . LEU A 1 95 ? 27.332 35.794 27.521 1.00 7.77 142 LEU A N 1
ATOM 729 C CA . LEU A 1 95 ? 26.488 34.618 27.594 1.00 8.97 142 LEU A CA 1
ATOM 730 C C . LEU A 1 95 ? 25.557 34.697 28.794 1.00 8.89 142 LEU A C 1
ATOM 731 O O . LEU A 1 95 ? 24.374 34.409 28.687 1.00 9.44 142 LEU A O 1
ATOM 736 N N . LYS A 1 96 ? 26.086 35.071 29.945 1.00 8.72 143 LYS A N 1
ATOM 737 C CA . LYS A 1 96 ? 25.247 35.179 31.129 1.00 9.43 143 LYS A CA 1
ATOM 738 C C . LYS A 1 96 ? 24.135 36.190 30.945 1.00 9.12 143 LYS A C 1
ATOM 739 O O . LYS A 1 96 ? 22.986 35.947 31.315 1.00 9.79 143 LYS A O 1
ATOM 745 N N . GLN A 1 97 ? 24.477 37.338 30.380 1.00 9.33 144 GLN A N 1
ATOM 746 C CA . GLN A 1 97 ? 23.484 38.386 30.173 1.00 9.90 144 GLN A CA 1
ATOM 747 C C . GLN A 1 97 ? 22.413 37.949 29.185 1.00 9.92 144 GLN A C 1
ATOM 748 O O . GLN A 1 97 ? 21.219 38.112 29.441 1.00 10.62 144 GLN A O 1
ATOM 754 N N . LYS A 1 98 ? 22.831 37.399 28.051 1.00 9.15 145 LYS A N 1
ATOM 755 C CA . LYS A 1 98 ? 21.873 37.049 27.008 1.00 9.55 145 LYS A CA 1
ATOM 756 C C . LYS A 1 98 ? 20.959 35.892 27.422 1.00 9.49 145 LYS A C 1
ATOM 757 O O . LYS A 1 98 ? 19.757 35.942 27.177 1.00 10.14 145 LYS A O 1
ATOM 763 N N . TYR A 1 99 ? 21.526 34.871 28.057 1.00 9.20 146 TYR A N 1
ATOM 764 C CA . TYR A 1 99 ? 20.797 33.655 28.402 1.00 9.85 146 TYR A CA 1
ATOM 765 C C . TYR A 1 99 ? 20.220 33.676 29.806 1.00 9.54 146 TYR A C 1
ATOM 766 O O . TYR A 1 99 ? 19.592 32.711 30.224 1.00 10.17 146 TYR A O 1
ATOM 775 N N . GLY A 1 100 ? 20.382 34.783 30.533 1.00 9.87 147 GLY A N 1
ATOM 776 C CA . GLY A 1 100 ? 19.760 34.911 31.843 1.00 11.72 147 GLY A CA 1
ATOM 777 C C . GLY A 1 100 ? 20.317 33.930 32.860 1.00 11.96 147 GLY A C 1
ATOM 778 O O . GLY A 1 100 ? 19.573 33.338 33.645 1.00 14.02 147 GLY A O 1
ATOM 779 N N . LEU A 1 101 ? 21.634 33.755 32.833 1.00 12.33 148 LEU A N 1
ATOM 780 C CA . LEU A 1 101 ? 22.315 32.805 33.699 1.00 13.21 148 LEU A CA 1
ATOM 781 C C . LEU A 1 101 ? 23.043 33.542 34.822 1.00 13.34 148 LEU A C 1
ATOM 782 O O . LEU A 1 101 ? 23.757 34.504 34.578 1.00 14.39 148 LEU A O 1
ATOM 787 N N . SER A 1 102 ? 22.851 33.110 36.065 1.00 14.64 149 SER A N 1
ATOM 788 C CA . SER A 1 102 ? 23.582 33.722 37.180 1.00 15.91 149 SER A CA 1
ATOM 789 C C . SER A 1 102 ? 25.016 33.220 37.239 1.00 15.74 149 SER A C 1
ATOM 790 O O . SER A 1 102 ? 25.906 33.933 37.695 1.00 16.72 149 SER A O 1
ATOM 793 N N . ARG A 1 103 ? 25.221 31.999 36.748 1.00 15.50 150 ARG A N 1
ATOM 794 C CA . ARG A 1 103 ? 26.490 31.295 36.843 1.00 16.14 150 ARG A CA 1
ATOM 795 C C . ARG A 1 103 ? 26.639 30.363 35.652 1.00 14.93 150 ARG A C 1
ATOM 796 O O . ARG A 1 103 ? 25.674 29.747 35.218 1.00 15.33 150 ARG A O 1
ATOM 804 N N . VAL A 1 104 ? 27.867 30.218 35.170 1.00 13.94 151 VAL A N 1
ATOM 805 C CA . VAL A 1 104 ? 28.190 29.245 34.131 1.00 13.24 151 VAL A CA 1
ATOM 806 C C . VAL A 1 104 ? 29.282 28.382 34.721 1.00 13.11 151 VAL A C 1
ATOM 807 O O . VAL A 1 104 ? 30.386 28.861 34.915 1.00 14.71 151 VAL A O 1
ATOM 811 N N . GLY A 1 105 ? 28.970 27.123 35.014 1.00 12.98 152 GLY A N 1
ATOM 812 C CA . GLY A 1 105 ? 29.930 26.217 35.624 1.00 12.76 152 GLY A CA 1
ATOM 813 C C . GLY A 1 105 ? 31.217 26.079 34.810 1.00 11.91 152 GLY A C 1
ATOM 814 O O . GLY A 1 105 ? 32.314 26.148 35.350 1.00 12.35 152 GLY A O 1
ATOM 815 N N . ARG A 1 106 ? 31.089 25.903 33.500 1.00 10.91 153 ARG A N 1
ATOM 816 C CA . ARG A 1 106 ? 32.245 25.756 32.624 1.00 9.81 153 ARG A CA 1
ATOM 817 C C . ARG A 1 106 ? 31.927 26.335 31.268 1.00 8.79 153 ARG A C 1
ATOM 818 O O . ARG A 1 106 ? 30.934 25.977 30.666 1.00 9.93 153 ARG A O 1
ATOM 826 N N . LEU A 1 107 ? 32.793 27.225 30.811 1.00 7.68 154 LEU A N 1
ATOM 827 C CA . LEU A 1 107 ? 32.731 27.797 29.465 1.00 7.08 154 LEU A CA 1
ATOM 828 C C . LEU A 1 107 ? 33.976 27.334 28.740 1.00 6.84 154 LEU A C 1
ATOM 829 O O . LEU A 1 107 ? 35.084 27.477 29.252 1.00 7.39 154 LEU A O 1
ATOM 834 N N . VAL A 1 108 ? 33.809 26.791 27.538 1.00 6.03 155 VAL A N 1
ATOM 835 C CA . VAL A 1 108 ? 34.926 26.255 26.773 1.00 5.89 155 VAL A CA 1
ATOM 836 C C . VAL A 1 108 ? 34.917 26.873 25.374 1.00 5.54 155 VAL A C 1
ATOM 837 O O . VAL A 1 108 ? 33.995 26.650 24.604 1.00 6.53 155 VAL A O 1
ATOM 841 N N . LEU A 1 109 ? 35.971 27.620 25.072 1.00 5.42 156 LEU A N 1
ATOM 842 C CA . LEU A 1 109 ? 36.210 28.228 23.773 1.00 4.94 156 LEU A CA 1
ATOM 843 C C . LEU A 1 109 ? 37.316 27.429 23.090 1.00 4.52 156 LEU A C 1
ATOM 844 O O . LEU A 1 109 ? 38.484 27.506 23.490 1.00 5.44 156 LEU A O 1
ATOM 849 N N . ASN A 1 110 ? 36.939 26.585 22.137 1.00 4.47 157 ASN A N 1
ATOM 850 C CA . ASN A 1 110 ? 37.900 25.754 21.439 1.00 4.44 157 ASN A CA 1
ATOM 851 C C . ASN A 1 110 ? 38.314 26.397 20.134 1.00 4.28 157 ASN A C 1
ATOM 852 O O . ASN A 1 110 ? 37.515 27.024 19.426 1.00 5.13 157 ASN A O 1
ATOM 857 N N . GLY A 1 111 ? 39.575 26.223 19.792 1.00 4.11 158 GLY A N 1
ATOM 858 C CA . GLY A 1 111 ? 40.106 26.724 18.551 1.00 4.46 158 GLY A CA 1
ATOM 859 C C . GLY A 1 111 ? 41.468 26.157 18.254 1.00 4.13 158 GLY A C 1
ATOM 860 O O . GLY A 1 111 ? 41.892 25.186 18.866 1.00 5.49 158 GLY A O 1
ATOM 861 N N . GLU A 1 112 ? 42.113 26.744 17.262 1.00 4.62 159 GLU A N 1
ATOM 862 C CA . GLU A 1 112 ? 43.398 26.297 16.776 1.00 4.24 159 GLU A CA 1
ATOM 863 C C . GLU A 1 112 ? 44.436 27.375 17.118 1.00 4.08 159 GLU A C 1
ATOM 864 O O . GLU A 1 112 ? 44.274 28.539 16.738 1.00 5.04 159 GLU A O 1
ATOM 870 N N . LEU A 1 113 ? 45.512 26.994 17.809 1.00 4.36 160 LEU A N 1
ATOM 871 C CA . LEU A 1 113 ? 46.659 27.846 18.004 1.00 4.34 160 LEU A CA 1
ATOM 872 C C . LEU A 1 113 ? 47.510 27.688 16.759 1.00 4.36 160 LEU A C 1
ATOM 873 O O . LEU A 1 113 ? 47.818 26.562 16.386 1.00 4.99 160 LEU A O 1
ATOM 878 N N . PHE A 1 114 ? 47.880 28.783 16.109 1.00 4.43 161 PHE A N 1
ATOM 879 C CA . PHE A 1 114 ? 48.520 28.686 14.803 1.00 4.57 161 PHE A CA 1
ATOM 880 C C . PHE A 1 114 ? 49.470 29.848 14.572 1.00 4.40 161 PHE A C 1
ATOM 881 O O . PHE A 1 114 ? 49.467 30.843 15.289 1.00 4.89 161 PHE A O 1
ATOM 889 N N . GLY A 1 115 ? 50.253 29.706 13.517 1.00 4.75 162 GLY A N 1
ATOM 890 C CA . GLY A 1 115 ? 51.142 30.763 13.090 1.00 5.04 162 GLY A CA 1
ATOM 891 C C . GLY A 1 115 ? 52.583 30.559 13.483 1.00 4.90 162 GLY A C 1
ATOM 892 O O . GLY A 1 115 ? 53.076 29.439 13.562 1.00 5.37 162 GLY A O 1
ATOM 893 N N . ALA A 1 116 ? 53.268 31.674 13.690 1.00 5.47 163 ALA A N 1
ATOM 894 C CA . ALA A 1 116 ? 54.698 31.727 13.990 1.00 6.11 163 ALA A CA 1
ATOM 895 C C . ALA A 1 116 ? 55.544 31.086 12.892 1.00 5.70 163 ALA A C 1
ATOM 896 O O . ALA A 1 116 ? 56.596 30.512 13.144 1.00 6.58 163 ALA A O 1
ATOM 898 N N . LYS A 1 117 ? 55.104 31.241 11.644 1.00 5.70 164 LYS A N 1
ATOM 899 C CA . LYS A 1 117 ? 55.882 30.826 10.477 1.00 6.12 164 LYS A CA 1
ATOM 900 C C . LYS A 1 117 ? 55.351 31.544 9.254 1.00 5.51 164 LYS A C 1
ATOM 901 O O . LYS A 1 117 ? 54.186 31.405 8.917 1.00 5.81 164 LYS A O 1
ATOM 907 N N . TYR A 1 118 ? 56.218 32.278 8.563 1.00 6.02 165 TYR A N 1
ATOM 908 C CA . TYR A 1 118 ? 55.830 32.906 7.305 1.00 5.96 165 TYR A CA 1
ATOM 909 C C . TYR A 1 118 ? 57.102 33.250 6.543 1.00 6.16 165 TYR A C 1
ATOM 910 O O . TYR A 1 118 ? 57.720 34.292 6.779 1.00 7.12 165 TYR A O 1
ATOM 919 N N . LYS A 1 119 ? 57.500 32.377 5.633 1.00 6.45 166 LYS A N 1
ATOM 920 C CA . LYS A 1 119 ? 58.833 32.445 5.045 1.00 7.62 166 LYS A CA 1
ATOM 921 C C . LYS A 1 119 ? 58.873 33.338 3.812 1.00 7.29 166 LYS A C 1
ATOM 922 O O . LYS A 1 119 ? 59.074 32.889 2.688 1.00 9.59 166 LYS A O 1
ATOM 928 N N . HIS A 1 120 ? 58.687 34.626 4.037 1.00 7.89 167 HIS A N 1
ATOM 929 C CA . HIS A 1 120 ? 58.818 35.647 2.997 1.00 7.31 167 HIS A CA 1
ATOM 930 C C . HIS A 1 120 ? 59.863 36.638 3.462 1.00 7.93 167 HIS A C 1
ATOM 931 O O . HIS A 1 120 ? 59.816 37.080 4.607 1.00 8.60 167 HIS A O 1
ATOM 938 N N . PRO A 1 121 ? 60.808 37.014 2.593 1.00 8.59 168 PRO A N 1
ATOM 939 C CA . PRO A 1 121 ? 61.913 37.873 3.023 1.00 9.49 168 PRO A CA 1
ATOM 940 C C . PRO A 1 121 ? 61.504 39.276 3.476 1.00 9.50 168 PRO A C 1
ATOM 941 O O . PRO A 1 121 ? 62.281 39.949 4.142 1.00 11.25 168 PRO A O 1
ATOM 945 N N . LEU A 1 122 ? 60.311 39.734 3.120 1.00 8.31 169 LEU A N 1
ATOM 946 C CA . LEU A 1 122 ? 59.836 41.040 3.570 1.00 8.41 169 LEU A CA 1
ATOM 947 C C . LEU A 1 122 ? 59.017 40.970 4.856 1.00 8.86 169 LEU A C 1
ATOM 948 O O . LEU A 1 122 ? 58.486 41.987 5.300 1.00 10.19 169 LEU A O 1
ATOM 953 N N . VAL A 1 123 ? 58.907 39.776 5.443 1.00 8.07 170 VAL A N 1
ATOM 954 C CA . VAL A 1 123 ? 58.132 39.565 6.643 1.00 8.21 170 VAL A CA 1
ATOM 955 C C . VAL A 1 123 ? 59.086 39.053 7.713 1.00 8.68 170 VAL A C 1
ATOM 956 O O . VAL A 1 123 ? 59.393 37.872 7.771 1.00 8.96 170 VAL A O 1
ATOM 960 N N . PRO A 1 124 ? 59.616 39.942 8.543 1.00 9.76 171 PRO A N 1
ATOM 961 C CA . PRO A 1 124 ? 60.525 39.500 9.599 1.00 10.36 171 PRO A CA 1
ATOM 962 C C . PRO A 1 124 ? 59.898 38.469 10.522 1.00 9.70 171 PRO A C 1
ATOM 963 O O . PRO A 1 124 ? 58.702 38.505 10.796 1.00 9.84 171 PRO A O 1
ATOM 967 N N . LYS A 1 125 ? 60.722 37.567 11.011 1.00 10.05 172 LYS A N 1
ATOM 968 C CA . LYS A 1 125 ? 60.276 36.701 12.083 1.00 10.08 172 LYS A CA 1
ATOM 969 C C . LYS A 1 125 ? 59.886 37.539 13.303 1.00 9.08 172 LYS A C 1
ATOM 970 O O . LYS A 1 125 ? 60.333 38.681 13.476 1.00 9.92 172 LYS A O 1
ATOM 976 N N . SER A 1 126 ? 59.056 36.964 14.160 1.00 8.96 173 SER A N 1
ATOM 977 C CA . SER A 1 126 ? 58.606 37.657 15.345 1.00 8.59 173 SER A CA 1
ATOM 978 C C . SER A 1 126 ? 59.796 38.051 16.215 1.00 9.29 173 SER A C 1
ATOM 979 O O . SER A 1 126 ? 60.725 37.274 16.402 1.00 9.80 173 SER A O 1
ATOM 982 N N . GLU A 1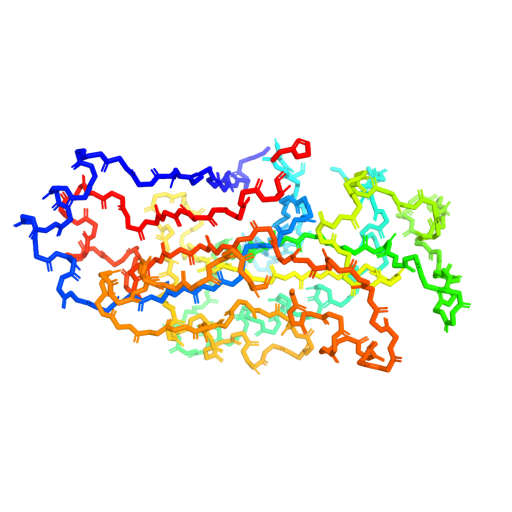 127 ? 59.717 39.252 16.769 1.00 9.37 174 GLU A N 1
ATOM 983 C CA . GLU A 1 127 ? 60.665 39.738 17.763 1.00 10.66 174 GLU A CA 1
ATOM 984 C C . GLU A 1 127 ? 60.154 39.528 19.185 1.00 9.97 174 GLU A C 1
ATOM 985 O O . GLU A 1 127 ? 60.818 39.925 20.144 1.00 11.45 174 GLU A O 1
ATOM 991 N N . LYS A 1 128 ? 58.978 38.921 19.336 1.00 9.11 175 LYS A N 1
ATOM 992 C CA . LYS A 1 128 ? 58.359 38.796 20.649 1.00 8.62 175 LYS A CA 1
ATOM 993 C C . LYS A 1 128 ? 58.905 37.613 21.426 1.00 8.33 175 LYS A C 1
ATOM 994 O O . LYS A 1 128 ? 59.348 36.621 20.854 1.00 8.34 175 LYS A O 1
ATOM 1000 N N . TRP A 1 129 ? 58.847 37.730 22.746 1.00 9.09 176 TRP A N 1
ATOM 1001 C CA . TRP A 1 129 ? 59.259 36.679 23.672 1.00 9.48 176 TRP A CA 1
ATOM 1002 C C . TRP A 1 129 ? 58.151 36.516 24.683 1.00 10.05 176 TRP A C 1
ATOM 1003 O O . TRP A 1 129 ? 57.694 37.516 25.237 1.00 12.24 176 TRP A O 1
ATOM 1014 N N . CYS A 1 130 ? 57.725 35.287 24.942 1.00 9.33 177 CYS A N 1
ATOM 1015 C CA . CYS A 1 130 ? 56.742 35.045 25.977 1.00 9.81 177 CYS A CA 1
ATOM 1016 C C . CYS A 1 130 ? 57.442 34.914 27.313 1.00 9.02 177 CYS A C 1
ATOM 1017 O O . CYS A 1 130 ? 58.643 34.669 27.369 1.00 9.54 177 CYS A O 1
ATOM 1020 N N . THR A 1 131 ? 56.672 35.069 28.383 1.00 9.38 178 THR A N 1
ATOM 1021 C CA . THR A 1 131 ? 57.155 34.888 29.741 1.00 9.89 178 THR A CA 1
ATOM 1022 C C . THR A 1 131 ? 56.216 33.958 30.490 1.00 9.84 178 THR A C 1
ATOM 1023 O O . THR A 1 131 ? 55.011 34.197 30.549 1.00 10.99 178 THR A O 1
ATOM 1027 N N . LEU A 1 132 ? 56.772 32.922 31.084 1.00 8.75 179 LEU A N 1
ATOM 1028 C CA . LEU A 1 132 ? 55.991 31.987 31.881 1.00 9.26 179 LEU A CA 1
ATOM 1029 C C . LEU A 1 132 ? 55.845 32.517 33.308 1.00 9.40 179 LEU A C 1
ATOM 1030 O O . LEU A 1 132 ? 56.611 33.385 33.730 1.00 9.19 179 LEU A O 1
ATOM 1035 N N . PRO A 1 133 ? 54.898 31.992 34.086 1.00 9.92 180 PRO A N 1
ATOM 1036 C CA . PRO A 1 133 ? 54.786 32.402 35.494 1.00 10.79 180 PRO A CA 1
ATOM 1037 C C . PRO A 1 133 ? 56.083 32.269 36.295 1.00 11.11 180 PRO A C 1
ATOM 1038 O O . PRO A 1 133 ? 56.319 33.083 37.190 1.00 11.48 180 PRO A O 1
ATOM 1042 N N . ASN A 1 134 ? 56.930 31.302 35.960 1.00 10.92 181 ASN A N 1
ATOM 1043 C CA . ASN A 1 134 ? 58.205 31.123 36.646 1.00 11.37 181 ASN A CA 1
ATOM 1044 C C . ASN A 1 134 ? 59.325 32.040 36.119 1.00 11.03 181 ASN A C 1
ATOM 1045 O O . ASN A 1 134 ? 60.452 31.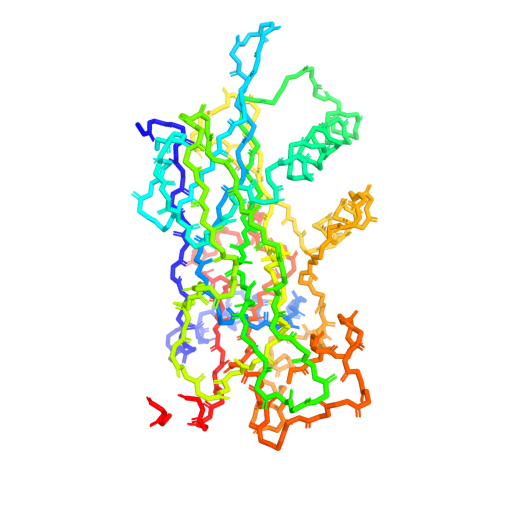953 36.582 1.00 12.35 181 ASN A O 1
ATOM 1050 N N . GLY A 1 135 ? 59.030 32.911 35.162 1.00 10.28 182 GLY A N 1
ATOM 1051 C CA . GLY A 1 135 ? 59.985 33.905 34.694 1.00 10.11 182 GLY A CA 1
ATOM 1052 C C . GLY A 1 135 ? 60.754 33.509 33.451 1.00 9.60 182 GLY A C 1
ATOM 1053 O O . GLY A 1 135 ? 61.374 34.354 32.791 1.00 9.78 182 GLY A O 1
ATOM 1054 N N . LYS A 1 136 ? 60.711 32.230 33.112 1.00 9.62 183 LYS A N 1
ATOM 1055 C CA . LYS A 1 136 ? 61.376 31.783 31.902 1.00 9.57 183 LYS A CA 1
ATOM 1056 C C . LYS A 1 136 ? 60.736 32.417 30.680 1.00 8.58 183 LYS A C 1
ATOM 1057 O O . LYS A 1 136 ? 59.523 32.581 30.626 1.00 9.50 183 LYS A O 1
ATOM 1063 N N . LYS A 1 137 ? 61.571 32.749 29.709 1.00 8.60 184 LYS A N 1
ATOM 1064 C CA . LYS A 1 137 ? 61.136 33.377 28.473 1.00 8.66 184 LYS A CA 1
ATOM 1065 C C . LYS A 1 137 ? 61.575 32.560 27.281 1.00 8.38 184 LYS A C 1
ATOM 1066 O O . LYS A 1 137 ? 62.631 31.926 27.296 1.00 9.52 184 LYS A O 1
ATOM 1072 N N . PHE A 1 138 ? 60.745 32.571 26.244 1.00 7.65 185 PHE A N 1
ATOM 1073 C CA . PHE A 1 138 ? 61.039 31.869 25.000 1.00 8.19 185 PHE A CA 1
ATOM 1074 C C . PHE A 1 138 ? 60.693 32.752 23.829 1.00 8.06 185 PHE A C 1
ATOM 1075 O O . PHE A 1 138 ? 59.695 33.465 23.851 1.00 8.20 185 PHE A O 1
ATOM 1083 N N . PRO A 1 139 ? 61.501 32.693 22.782 1.00 7.82 186 PRO A N 1
ATOM 1084 C CA . PRO A 1 139 ? 61.248 33.531 21.613 1.00 8.41 186 PRO A CA 1
ATOM 1085 C C . PRO A 1 139 ? 60.178 32.945 20.712 1.00 7.33 186 PRO A C 1
ATOM 1086 O O . PRO A 1 139 ? 60.206 31.761 20.386 1.00 7.40 186 PRO A O 1
ATOM 1090 N N . ILE A 1 140 ? 59.264 33.792 20.266 1.00 6.81 187 ILE A N 1
ATOM 1091 C CA . ILE A 1 140 ? 58.280 33.354 19.295 1.00 6.79 187 ILE A CA 1
ATOM 1092 C C . ILE A 1 140 ? 58.974 32.954 17.982 1.00 6.34 187 ILE A C 1
ATOM 1093 O O . ILE A 1 140 ? 58.506 32.054 17.290 1.00 6.69 187 ILE A O 1
ATOM 1098 N N . ALA A 1 141 ? 60.127 33.556 17.691 1.00 7.53 188 ALA A N 1
ATOM 1099 C CA . ALA A 1 141 ? 60.921 33.179 16.522 1.00 8.17 188 ALA A CA 1
ATOM 1100 C C . ALA A 1 141 ? 61.402 31.735 16.570 1.00 8.28 188 ALA A C 1
ATOM 1101 O O . ALA A 1 141 ? 61.772 31.197 15.532 1.00 9.78 188 ALA A O 1
ATOM 1103 N N . GLY A 1 142 ? 61.413 31.108 17.746 1.00 8.00 189 GLY A N 1
ATOM 1104 C CA . GLY A 1 142 ? 61.808 29.720 17.888 1.00 8.74 189 GLY A CA 1
ATOM 1105 C C . GLY A 1 142 ? 60.657 28.726 17.836 1.00 8.25 189 GLY A C 1
ATOM 1106 O O . GLY A 1 142 ? 60.901 27.524 17.876 1.00 10.20 189 GLY A O 1
ATOM 1107 N N . VAL A 1 143 ? 59.416 29.208 17.734 1.00 7.28 190 VAL A N 1
ATOM 1108 C CA . VAL A 1 143 ? 58.238 28.347 17.741 1.00 7.25 190 VAL A CA 1
ATOM 1109 C C . VAL A 1 143 ? 57.976 27.745 16.364 1.00 7.08 190 VAL A C 1
ATOM 1110 O O . VAL A 1 143 ? 57.885 28.473 15.381 1.00 8.08 190 VAL A O 1
ATOM 1114 N N . GLN A 1 144 ? 57.850 26.421 16.301 1.00 7.44 191 GLN A N 1
ATOM 1115 C CA . GLN A 1 144 ? 57.515 25.714 15.066 1.00 7.88 191 GLN A CA 1
ATOM 1116 C C . GLN A 1 144 ? 56.373 24.749 15.330 1.00 7.28 191 GLN A C 1
ATOM 1117 O O . GLN A 1 144 ? 56.584 23.603 15.702 1.00 8.57 191 GLN A O 1
ATOM 1123 N N . ILE A 1 145 ? 55.157 25.220 15.121 1.00 6.59 192 ILE A N 1
ATOM 1124 C CA . ILE A 1 145 ? 53.983 24.394 15.377 1.00 7.18 192 ILE A CA 1
ATOM 1125 C C . ILE A 1 145 ? 53.882 23.270 14.339 1.00 7.76 192 ILE A C 1
ATOM 1126 O O . ILE A 1 145 ? 53.562 22.133 14.671 1.00 9.03 192 ILE A O 1
ATOM 1131 N N . GLN A 1 146 ? 54.155 23.613 13.088 1.00 8.10 193 GLN A N 1
ATOM 1132 C CA . GLN A 1 146 ? 54.092 22.689 11.962 1.00 9.58 193 GLN A CA 1
ATOM 1133 C C . GLN A 1 146 ? 55.272 22.871 11.018 1.00 10.17 193 GLN A C 1
ATOM 1134 O O . GLN A 1 146 ? 55.763 23.979 10.814 1.00 11.67 193 GLN A O 1
ATOM 1140 N N . ARG A 1 147 ? 55.689 21.765 10.397 1.00 11.17 194 ARG A N 1
ATOM 1141 C CA . ARG A 1 147 ? 56.844 21.758 9.498 1.00 13.29 194 ARG A CA 1
ATOM 1142 C C . ARG A 1 147 ? 56.466 21.932 8.031 1.00 13.03 194 ARG A C 1
ATOM 1143 O O . ARG A 1 147 ? 57.320 22.208 7.199 1.00 14.34 194 ARG A O 1
ATOM 1151 N N . GLU A 1 148 ? 55.187 21.791 7.705 1.00 12.96 195 GLU A N 1
ATOM 1152 C CA . GLU A 1 148 ? 54.752 21.763 6.308 1.00 12.58 195 GLU A CA 1
ATOM 1153 C C . GLU A 1 148 ? 54.992 23.114 5.627 1.00 12.65 195 GLU A C 1
ATOM 1154 O O . GLU A 1 148 ? 54.856 24.154 6.269 1.00 13.06 195 GLU A O 1
ATOM 1160 N N . PRO A 1 149 ? 55.345 23.106 4.341 1.00 12.25 196 PRO A N 1
ATOM 1161 C CA . PRO A 1 149 ? 55.574 24.356 3.609 1.00 12.41 196 PRO A CA 1
ATOM 1162 C C . PRO A 1 149 ? 54.308 25.168 3.340 1.00 11.65 196 PRO A C 1
ATOM 1163 O O . PRO A 1 149 ? 54.395 26.354 3.020 1.00 12.10 196 PRO A O 1
ATOM 1167 N N . PHE A 1 150 ? 53.147 24.531 3.435 1.00 9.92 197 PHE A N 1
ATOM 1168 C CA . PHE A 1 150 ? 51.881 25.253 3.394 1.00 9.07 197 PHE A CA 1
ATOM 1169 C C . PHE A 1 150 ? 50.873 24.447 4.181 1.00 7.91 197 PHE A C 1
ATOM 1170 O O . PHE A 1 150 ? 51.018 23.235 4.296 1.00 9.46 197 PHE A O 1
ATOM 1178 N N . PRO A 1 151 ? 49.845 25.095 4.718 1.00 7.29 198 PRO A N 1
ATOM 1179 C CA . PRO A 1 151 ? 49.670 26.554 4.747 1.00 6.26 198 PRO A CA 1
ATOM 1180 C C . PRO A 1 151 ? 50.622 27.252 5.713 1.00 6.09 198 PRO A C 1
ATOM 1181 O O . PRO A 1 151 ? 50.997 26.681 6.721 1.00 7.17 198 PRO A O 1
ATOM 1185 N N . GLN A 1 152 ? 50.972 28.488 5.391 1.00 5.41 199 GLN A N 1
ATOM 1186 C CA . GLN A 1 152 ? 51.658 29.403 6.300 1.00 5.67 199 GLN A CA 1
ATOM 1187 C C . GLN A 1 152 ? 50.791 30.633 6.469 1.00 5.08 199 GLN A C 1
ATOM 1188 O O . GLN A 1 152 ? 50.200 31.127 5.517 1.00 5.98 199 GLN A O 1
ATOM 1194 N N . TYR A 1 153 ? 50.723 31.116 7.706 1.00 4.83 200 TYR A N 1
ATOM 1195 C CA . TYR A 1 153 ? 49.723 32.110 8.070 1.00 4.98 200 TYR A CA 1
ATOM 1196 C C . TYR A 1 153 ? 50.260 33.483 8.471 1.00 5.10 200 TYR A C 1
ATOM 1197 O O . TYR A 1 153 ? 49.697 34.490 8.068 1.00 5.80 200 TYR A O 1
ATOM 1206 N N . SER A 1 154 ? 51.298 33.515 9.306 1.00 4.77 201 SER A N 1
ATOM 1207 C CA . SER A 1 154 ? 51.721 34.757 9.955 1.00 5.39 201 SER A CA 1
ATOM 1208 C C . SER A 1 154 ? 53.006 34.492 10.711 1.00 4.93 201 SER A C 1
ATOM 1209 O O . SER A 1 154 ? 53.189 33.385 11.219 1.00 5.48 201 SER A O 1
ATOM 1212 N N . PRO A 1 155 ? 53.862 35.498 10.862 1.00 5.41 202 PRO A N 1
ATOM 1213 C CA . PRO A 1 155 ? 55.037 35.345 11.730 1.00 5.85 202 PRO A CA 1
ATOM 1214 C C . PRO A 1 155 ? 54.701 35.376 13.218 1.00 5.55 202 PRO A C 1
ATOM 1215 O O . PRO A 1 155 ? 55.540 35.009 14.025 1.00 6.38 202 PRO A O 1
ATOM 1219 N N . GLU A 1 156 ? 53.502 35.841 13.570 1.00 5.46 203 GLU A N 1
ATOM 1220 C CA . GLU A 1 156 ? 53.075 35.906 14.956 1.00 5.75 203 GLU A CA 1
ATOM 1221 C C . GLU A 1 156 ? 52.170 34.727 15.276 1.00 5.55 203 GLU A C 1
ATOM 1222 O O . GLU A 1 156 ? 51.694 34.022 14.379 1.00 5.62 203 GLU A O 1
ATOM 1228 N N . LEU A 1 157 ? 51.972 34.504 16.566 1.00 5.75 204 LEU A N 1
ATOM 1229 C CA . LEU A 1 157 ? 51.072 33.479 17.067 1.00 5.76 204 LEU A CA 1
ATOM 1230 C C . LEU A 1 157 ? 49.646 34.014 17.117 1.00 5.52 204 LEU A C 1
ATOM 1231 O O . LEU A 1 157 ? 49.429 35.159 17.501 1.00 6.90 204 LEU A O 1
ATOM 1236 N N . HIS A 1 158 ? 48.695 33.158 16.793 1.00 5.11 205 HIS A N 1
ATOM 1237 C CA . HIS A 1 158 ? 47.291 33.522 16.787 1.00 5.66 205 HIS A CA 1
ATOM 1238 C C . HIS A 1 158 ? 46.425 32.369 17.241 1.00 4.95 205 HIS A C 1
ATOM 1239 O O . HIS A 1 158 ? 46.871 31.225 17.327 1.00 5.39 205 HIS A O 1
ATOM 1246 N N . PHE A 1 159 ? 45.160 32.676 17.484 1.00 5.04 206 PHE A N 1
ATOM 1247 C CA . PHE A 1 159 ? 44.154 31.697 17.883 1.00 4.86 206 PHE A CA 1
ATOM 1248 C C . PHE A 1 159 ? 42.938 31.843 16.978 1.00 4.41 206 PHE A C 1
ATOM 1249 O O . PHE A 1 159 ? 42.390 32.925 16.839 1.00 6.04 206 PHE A O 1
ATOM 1257 N N . PHE A 1 160 ? 42.541 30.735 16.374 1.00 4.19 207 PHE A N 1
ATOM 1258 C CA . PHE A 1 160 ? 41.389 30.696 15.463 1.00 4.08 207 PHE A CA 1
ATOM 1259 C C . PHE A 1 160 ? 40.259 29.956 16.165 1.00 4.08 207 PHE A C 1
ATOM 1260 O O . PHE A 1 160 ? 40.292 28.732 16.295 1.00 5.03 207 PHE A O 1
ATOM 1268 N N . ALA A 1 161 ? 39.259 30.682 16.646 1.00 4.06 208 ALA A N 1
ATOM 1269 C CA . ALA A 1 161 ? 38.159 30.053 17.365 1.00 4.22 208 ALA A CA 1
ATOM 1270 C C . ALA A 1 161 ? 37.280 29.262 16.420 1.00 4.03 208 ALA A C 1
ATOM 1271 O O . ALA A 1 161 ? 36.950 29.759 15.341 1.00 4.52 208 ALA A O 1
ATOM 1273 N N . PHE A 1 162 ? 36.832 28.086 16.847 1.00 4.13 209 PHE A N 1
ATOM 1274 C CA . PHE A 1 162 ? 35.917 27.299 16.032 1.00 4.29 209 PHE A CA 1
ATOM 1275 C C . PHE A 1 162 ? 34.767 26.643 16.799 1.00 4.92 209 PHE A C 1
ATOM 1276 O O . PHE A 1 162 ? 33.910 26.054 16.175 1.00 5.88 209 PHE A O 1
ATOM 1284 N N . ASP A 1 163 ? 34.671 26.790 18.117 1.00 4.48 210 ASP A N 1
ATOM 1285 C CA . ASP A 1 163 ? 33.506 26.278 18.829 1.00 4.54 210 ASP A CA 1
ATOM 1286 C C . ASP A 1 163 ? 33.416 26.939 20.186 1.00 4.87 210 ASP A C 1
ATOM 1287 O O . ASP A 1 163 ? 34.434 27.243 20.807 1.00 5.37 210 ASP A O 1
ATOM 1292 N N . ILE A 1 164 ? 32.185 27.142 20.640 1.00 4.68 211 ILE A N 1
ATOM 1293 C CA . ILE A 1 164 ? 31.895 27.621 21.985 1.00 5.50 211 ILE A CA 1
ATOM 1294 C C . ILE A 1 164 ? 30.826 26.724 22.591 1.00 5.81 211 ILE A C 1
ATOM 1295 O O . ILE A 1 164 ? 29.774 26.520 21.974 1.00 6.36 211 ILE A O 1
ATOM 1300 N N . LYS A 1 165 ? 31.084 26.194 23.778 1.00 6.06 212 LYS A N 1
ATOM 1301 C CA . LYS A 1 165 ? 30.056 25.499 24.530 1.00 6.73 212 LYS A CA 1
ATOM 1302 C C . LYS A 1 165 ? 30.102 25.925 25.984 1.00 7.26 212 LYS A C 1
ATOM 1303 O O . LYS A 1 165 ? 31.136 26.343 26.501 1.00 7.49 212 LYS A O 1
ATOM 1309 N N . TYR A 1 166 ? 28.964 25.807 26.652 1.00 8.18 213 TYR A N 1
ATOM 1310 C CA . TYR A 1 166 ? 28.863 26.173 28.048 1.00 9.10 213 TYR A CA 1
ATOM 1311 C C . TYR A 1 166 ? 28.010 25.152 28.799 1.00 9.79 213 TYR A C 1
ATOM 1312 O O . TYR A 1 166 ? 27.052 24.616 28.258 1.00 10.39 213 TYR A O 1
ATOM 1321 N N . SER A 1 167 ? 28.401 24.861 30.028 1.00 10.36 214 SER A N 1
ATOM 1322 C CA . SER A 1 167 ? 27.632 23.989 30.905 1.00 11.23 214 SER A CA 1
ATOM 1323 C C . SER A 1 167 ? 27.269 24.780 32.140 1.00 12.45 214 SER A C 1
ATOM 1324 O O . SER A 1 167 ? 28.138 25.188 32.900 1.00 12.05 214 SER A O 1
ATOM 1327 N N . VAL A 1 168 ? 25.977 25.012 32.330 1.00 12.94 215 VAL A N 1
ATOM 1328 C CA . VAL A 1 168 ? 25.506 25.806 33.460 1.00 14.76 215 VAL A CA 1
ATOM 1329 C C . VAL A 1 168 ? 25.888 25.132 34.784 1.00 14.82 215 VAL A C 1
ATOM 1330 O O . VAL A 1 168 ? 26.523 25.743 35.618 1.00 14.66 215 VAL A O 1
ATOM 1334 N N . SER A 1 169 ? 25.588 23.846 34.916 1.00 15.58 216 SER A N 1
ATOM 1335 C CA . SER A 1 169 ? 25.933 23.085 36.117 1.00 16.20 216 SER A CA 1
ATOM 1336 C C . SER A 1 169 ? 27.445 22.859 36.224 1.00 16.26 216 SER A C 1
ATOM 1337 O O . SER A 1 169 ? 27.991 22.721 37.320 1.00 17.40 216 SER A O 1
ATOM 1340 N N . GLY A 1 170 ? 28.118 22.834 35.072 1.00 15.37 217 GLY A N 1
ATOM 1341 C CA . GLY A 1 170 ? 29.517 22.458 34.985 1.00 15.34 217 GLY A CA 1
ATOM 1342 C C . GLY A 1 170 ? 29.713 21.020 34.546 1.00 15.78 217 GLY A C 1
ATOM 1343 O O . GLY A 1 170 ? 30.794 20.661 34.108 1.00 15.70 217 GLY A O 1
ATOM 1344 N N . ALA A 1 171 ? 28.673 20.197 34.662 1.00 15.24 218 ALA A N 1
ATOM 1345 C CA . ALA A 1 171 ? 28.756 18.795 34.282 1.00 15.76 218 ALA A CA 1
ATOM 1346 C C . ALA A 1 171 ? 28.910 18.623 32.775 1.00 15.52 218 ALA A C 1
ATOM 1347 O O . ALA A 1 171 ? 28.307 19.363 31.989 1.00 14.57 218 ALA A O 1
ATOM 1349 N N . GLU A 1 172 ? 29.705 17.632 32.382 1.00 16.12 219 GLU A N 1
ATOM 1350 C CA . GLU A 1 172 ? 29.967 17.343 30.976 1.00 16.67 219 GLU A CA 1
ATOM 1351 C C . GLU A 1 172 ? 28.684 17.103 30.180 1.00 16.86 219 GLU A C 1
ATOM 1352 O O . GLU A 1 172 ? 28.535 17.568 29.050 1.00 16.76 219 GLU A O 1
ATOM 1358 N N . GLU A 1 173 ? 27.748 16.376 30.781 1.00 17.05 220 GLU A N 1
ATOM 1359 C CA . GLU A 1 173 ? 26.516 16.008 30.093 1.00 17.61 220 GLU A CA 1
ATOM 1360 C C . GLU A 1 173 ? 25.578 17.197 29.861 1.00 16.92 220 GLU A C 1
ATOM 1361 O O . GLU A 1 173 ? 24.645 17.093 29.075 1.00 17.81 220 GLU A O 1
ATOM 1367 N N . ASP A 1 174 ? 25.822 18.311 30.545 1.00 15.84 221 ASP A N 1
ATOM 1368 C CA . ASP A 1 174 ? 24.996 19.506 30.399 1.00 15.23 221 ASP A CA 1
ATOM 1369 C C . ASP A 1 174 ? 25.567 20.556 29.458 1.00 13.46 221 ASP A C 1
ATOM 1370 O O . ASP A 1 174 ? 25.019 21.653 29.374 1.00 13.72 221 ASP A O 1
ATOM 1375 N N . PHE A 1 175 ? 26.648 20.252 28.748 1.00 12.34 222 PHE A N 1
ATOM 1376 C CA . PHE A 1 175 ? 27.171 21.223 27.800 1.00 11.54 222 PHE A CA 1
ATOM 1377 C C . PHE A 1 175 ? 26.120 21.547 26.740 1.00 11.30 222 PHE A C 1
ATOM 1378 O O . PHE A 1 175 ? 25.434 20.654 26.228 1.00 12.86 222 PHE A O 1
ATOM 1386 N N . VAL A 1 176 ? 26.035 22.828 26.411 1.00 10.43 223 VAL A N 1
ATOM 1387 C CA . VAL A 1 176 ? 25.230 23.347 25.315 1.00 10.08 223 VAL A CA 1
ATOM 1388 C C . VAL A 1 176 ? 26.205 23.972 24.318 1.00 8.82 223 VAL A C 1
ATOM 1389 O O . VAL A 1 176 ? 26.967 24.855 24.669 1.00 8.59 223 VAL A O 1
ATOM 1393 N N . LEU A 1 177 ? 26.168 23.493 23.088 1.00 8.70 224 LEU A N 1
ATOM 1394 C CA . LEU A 1 177 ? 27.019 23.989 22.026 1.00 8.23 224 LEU A CA 1
ATOM 1395 C C . LEU A 1 177 ? 26.317 25.098 21.264 1.00 7.49 224 LEU A C 1
ATOM 1396 O O . LEU A 1 177 ? 25.157 24.945 20.894 1.00 8.97 224 LEU A O 1
ATOM 1401 N N . LEU A 1 178 ? 26.994 26.218 21.040 1.00 7.19 225 LEU A N 1
ATOM 1402 C CA . LEU A 1 178 ? 26.421 27.253 20.188 1.00 7.00 225 LEU A CA 1
ATOM 1403 C C . LEU A 1 178 ? 26.317 26.770 18.758 1.00 6.71 225 LEU A C 1
ATOM 1404 O O . LEU A 1 178 ? 27.252 26.178 18.231 1.00 7.13 225 LEU A O 1
ATOM 1409 N N . GLY A 1 179 ? 25.175 27.033 18.133 1.00 7.08 226 GLY A N 1
ATOM 1410 C CA . GLY A 1 179 ? 25.039 26.869 16.704 1.00 6.86 226 GLY A CA 1
ATOM 1411 C C . GLY A 1 179 ? 25.896 27.870 15.955 1.00 6.61 226 GLY A C 1
ATOM 1412 O O . GLY A 1 179 ? 26.406 28.821 16.539 1.00 7.19 226 GLY A O 1
ATOM 1413 N N . TYR A 1 180 ? 26.044 27.687 14.646 1.00 6.91 227 TYR A N 1
ATOM 1414 C CA . TYR A 1 180 ? 26.919 28.543 13.853 1.00 7.24 227 TYR A CA 1
ATOM 1415 C C . TYR A 1 180 ? 26.574 30.023 13.980 1.00 6.76 227 TYR A C 1
ATOM 1416 O O . TYR A 1 180 ? 27.445 30.851 14.203 1.00 6.25 227 TYR A O 1
ATOM 1425 N N . ASP A 1 181 ? 25.310 30.366 13.791 1.00 7.22 228 ASP A N 1
ATOM 1426 C CA . ASP A 1 181 ? 24.946 31.778 13.815 1.00 7.96 228 ASP A CA 1
ATOM 1427 C C . ASP A 1 181 ? 25.205 32.398 15.177 1.00 7.24 228 ASP A C 1
ATOM 1428 O O . ASP A 1 181 ? 25.679 33.525 15.246 1.00 7.82 228 ASP A O 1
ATOM 1433 N N . GLU A 1 182 ? 24.890 31.673 16.250 1.00 7.21 229 GLU A N 1
ATOM 1434 C CA . GLU A 1 182 ? 25.155 32.179 17.590 1.00 7.44 229 GLU A CA 1
ATOM 1435 C C . GLU A 1 182 ? 26.655 32.275 17.870 1.00 6.13 229 GLU A C 1
ATOM 1436 O O . GLU A 1 182 ? 27.114 33.219 18.502 1.00 6.44 229 GLU A O 1
ATOM 1442 N N . PHE A 1 183 ? 27.411 31.281 17.400 1.00 5.77 230 PHE A N 1
ATOM 1443 C CA . PHE A 1 183 ? 28.858 31.280 17.530 1.00 5.97 230 PHE A CA 1
ATOM 1444 C C . PHE A 1 183 ? 29.440 32.551 16.899 1.00 5.37 230 PHE A C 1
ATOM 1445 O O . PHE A 1 183 ? 30.287 33.219 17.494 1.00 5.87 230 PHE A O 1
ATOM 1453 N N . VAL A 1 184 ? 29.005 32.874 15.692 1.00 6.02 231 VAL A N 1
ATOM 1454 C CA . VAL A 1 184 ? 29.494 34.075 15.026 1.00 7.26 231 VAL A CA 1
ATOM 1455 C C . VAL A 1 184 ? 29.042 35.345 15.750 1.00 7.15 231 VAL A C 1
ATOM 1456 O O . VAL A 1 184 ? 29.809 36.292 15.914 1.00 7.68 231 VAL A O 1
ATOM 1460 N N . GLU A 1 185 ? 27.795 35.382 16.192 1.00 7.19 232 GLU A N 1
ATOM 1461 C CA . GLU A 1 185 ? 27.276 36.556 16.891 1.00 8.30 232 GLU A CA 1
ATOM 1462 C C . GLU A 1 185 ? 28.099 36.848 18.136 1.00 7.68 232 GLU A C 1
ATOM 1463 O O . GLU A 1 185 ? 28.558 37.970 18.328 1.00 9.16 232 GLU A O 1
ATOM 1469 N N . PHE A 1 186 ? 28.283 35.851 18.984 1.00 6.42 233 PHE A N 1
ATOM 1470 C CA . PHE A 1 186 ? 29.073 36.053 20.182 1.00 6.59 233 PHE A CA 1
ATOM 1471 C C . PHE A 1 186 ? 30.542 36.335 19.861 1.00 5.94 233 PHE A C 1
ATOM 1472 O O . PHE A 1 186 ? 31.124 37.248 20.425 1.00 6.73 233 PHE A O 1
ATOM 1480 N N . SER A 1 187 ? 31.141 35.562 18.961 1.00 5.65 234 SER A N 1
ATOM 1481 C CA . SER A 1 187 ? 32.563 35.737 18.674 1.00 6.07 234 SER A CA 1
ATOM 1482 C C . SER A 1 187 ? 32.854 37.127 18.121 1.00 6.37 234 SER A C 1
ATOM 1483 O O . SER A 1 187 ? 33.880 37.712 18.422 1.00 6.95 234 SER A O 1
ATOM 1486 N N . SER A 1 188 ? 31.927 37.648 17.327 1.00 6.64 235 SER A N 1
ATOM 1487 C CA . SER A 1 188 ? 32.088 38.960 16.730 1.00 8.07 235 SER A CA 1
ATOM 1488 C C . SER A 1 188 ? 32.074 40.074 17.772 1.00 8.02 235 SER A C 1
ATOM 1489 O O . SER A 1 188 ? 32.512 41.179 17.487 1.00 9.81 235 SER A O 1
ATOM 1492 N N . LYS A 1 189 ? 31.562 39.791 18.961 1.00 7.48 236 LYS A N 1
ATOM 1493 C CA . LYS A 1 189 ? 31.507 40.755 20.050 1.00 8.33 236 LYS A CA 1
ATOM 1494 C C . LYS A 1 189 ? 32.664 40.610 21.030 1.00 7.71 236 LYS A C 1
ATOM 1495 O O . LYS A 1 189 ? 32.768 41.369 21.982 1.00 9.97 236 LYS A O 1
ATOM 1501 N N . VAL A 1 190 ? 33.530 39.630 20.824 1.00 7.05 237 VAL A N 1
ATOM 1502 C CA . VAL A 1 190 ? 34.682 39.423 21.688 1.00 7.08 237 VAL A CA 1
ATOM 1503 C C . VAL A 1 190 ? 35.854 40.128 21.004 1.00 6.95 237 VAL A C 1
ATOM 1504 O O . VAL A 1 190 ? 36.223 39.774 19.891 1.00 7.15 237 VAL A O 1
ATOM 1508 N N . PRO A 1 191 ? 36.429 41.156 21.629 1.00 7.80 238 PRO A N 1
ATOM 1509 C CA . PRO A 1 191 ? 37.351 42.034 20.903 1.00 7.31 238 PRO A CA 1
ATOM 1510 C C . PRO A 1 191 ? 38.607 41.300 20.442 1.00 7.45 238 PRO A C 1
ATOM 1511 O O . PRO A 1 191 ? 39.302 40.676 21.236 1.00 7.80 238 PRO A O 1
ATOM 1515 N N . ASN A 1 192 ? 38.887 41.433 19.157 1.00 7.49 239 ASN A N 1
ATOM 1516 C CA . ASN A 1 192 ? 40.049 40.850 18.509 1.00 7.61 239 ASN A CA 1
ATOM 1517 C C . ASN A 1 192 ? 40.062 39.329 18.476 1.00 6.87 239 ASN A C 1
ATOM 1518 O O . ASN A 1 192 ? 41.108 38.726 18.303 1.00 8.98 239 ASN A O 1
ATOM 1523 N N . LEU A 1 193 ? 38.906 38.699 18.628 1.00 6.33 240 LEU A N 1
ATOM 1524 C CA . LEU A 1 193 ? 38.835 37.260 18.480 1.00 5.88 240 LEU A CA 1
ATOM 1525 C C . LEU A 1 193 ? 38.710 36.909 17.002 1.00 5.94 240 LEU A C 1
ATOM 1526 O O . LEU A 1 193 ? 37.755 37.330 16.346 1.00 7.43 240 LEU A O 1
ATOM 1531 N N . LEU A 1 194 ? 39.662 36.148 16.486 1.00 5.53 241 LEU A N 1
ATOM 1532 C CA . LEU A 1 194 ? 39.554 35.557 15.170 1.00 5.67 241 LEU A CA 1
ATOM 1533 C C . LEU A 1 194 ? 38.723 34.293 15.250 1.00 5.18 241 LEU A C 1
ATOM 1534 O O . LEU A 1 194 ? 38.920 33.501 16.165 1.00 5.39 241 LEU A O 1
ATOM 1539 N N . TYR A 1 195 ? 37.825 34.094 14.294 1.00 5.77 242 TYR A N 1
ATOM 1540 C CA . TYR A 1 195 ? 36.907 32.968 14.366 1.00 6.27 242 TYR A CA 1
ATOM 1541 C C . TYR A 1 195 ? 36.560 32.453 12.987 1.00 5.79 242 TYR A C 1
ATOM 1542 O O . TYR A 1 195 ? 36.647 33.158 11.996 1.00 7.52 242 TYR A O 1
ATOM 1551 N N . ALA A 1 196 ? 36.145 31.196 12.961 1.00 6.23 243 ALA A N 1
ATOM 1552 C CA . ALA A 1 196 ? 35.753 30.512 11.743 1.00 6.83 243 ALA A CA 1
ATOM 1553 C C . ALA A 1 196 ? 34.511 31.147 11.153 1.00 7.34 243 ALA A C 1
ATOM 1554 O O . ALA A 1 196 ? 33.491 31.279 11.815 1.00 9.92 243 ALA A O 1
ATOM 1556 N N . ARG A 1 197 ? 34.626 31.574 9.908 1.00 8.03 244 ARG A N 1
ATOM 1557 C CA . ARG A 1 197 ? 33.524 32.200 9.191 1.00 9.21 244 ARG A CA 1
ATOM 1558 C C . ARG A 1 197 ? 33.220 31.423 7.931 1.00 7.37 244 ARG A C 1
ATOM 1559 O O . ARG A 1 197 ? 34.126 30.957 7.237 1.00 7.97 244 ARG A O 1
ATOM 1567 N N . ALA A 1 198 ? 31.945 31.334 7.605 1.00 7.44 245 ALA A N 1
ATOM 1568 C CA . ALA A 1 198 ? 31.513 30.532 6.477 1.00 7.08 245 ALA A CA 1
ATOM 1569 C C . ALA A 1 198 ? 32.079 31.037 5.154 1.00 6.63 245 ALA A C 1
ATOM 1570 O O . ALA A 1 198 ? 31.967 32.224 4.830 1.00 8.36 245 ALA A O 1
ATOM 1572 N N . LEU A 1 199 ? 32.673 30.116 4.412 1.00 6.45 246 LEU A N 1
ATOM 1573 C CA . LEU A 1 199 ? 33.148 30.319 3.054 1.00 7.16 246 LEU A CA 1
ATOM 1574 C C . LEU A 1 199 ? 32.042 30.063 2.046 1.00 7.96 246 LEU A C 1
ATOM 1575 O O . LE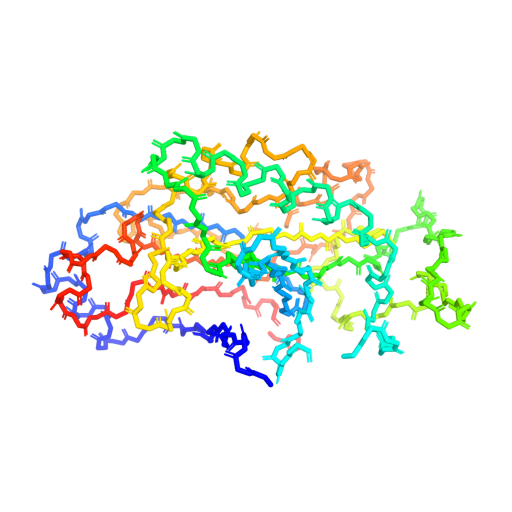U A 1 199 ? 32.049 30.613 0.943 1.00 9.70 246 LEU A O 1
ATOM 1580 N N . VAL A 1 200 ? 31.129 29.180 2.418 1.00 7.89 247 VAL A N 1
ATOM 1581 C CA . VAL A 1 200 ? 29.928 28.863 1.674 1.00 8.60 247 VAL A CA 1
ATOM 1582 C C . VAL A 1 200 ? 28.893 28.400 2.690 1.00 7.60 247 VAL A C 1
ATOM 1583 O O . VAL A 1 200 ? 29.244 27.873 3.760 1.00 7.67 247 VAL A O 1
ATOM 1587 N N . ARG A 1 201 ? 27.626 28.610 2.372 1.00 8.03 248 ARG A N 1
ATOM 1588 C CA . ARG A 1 201 ? 26.515 28.215 3.215 1.00 8.45 248 ARG A CA 1
ATOM 1589 C C . ARG A 1 201 ? 25.436 27.690 2.296 1.00 8.57 248 ARG A C 1
ATOM 1590 O O . ARG A 1 201 ? 25.138 28.306 1.266 1.00 10.13 248 ARG A O 1
ATOM 1598 N N . GLY A 1 202 ? 24.828 26.579 2.659 1.00 7.88 249 GLY A N 1
ATOM 1599 C CA . GLY A 1 202 ? 23.780 25.988 1.840 1.00 8.60 249 GLY A CA 1
ATOM 1600 C C . GLY A 1 202 ? 23.474 24.582 2.289 1.00 8.01 249 GLY A C 1
ATOM 1601 O O . GLY A 1 202 ? 23.702 24.219 3.439 1.00 8.57 249 GLY A O 1
ATOM 1602 N N . THR A 1 203 ? 22.967 23.762 1.382 1.00 7.92 250 THR A N 1
ATOM 1603 C CA . THR A 1 203 ? 22.789 22.362 1.694 1.00 7.64 250 THR A CA 1
ATOM 1604 C C . THR A 1 203 ? 24.148 21.692 1.883 1.00 7.54 250 THR A C 1
ATOM 1605 O O . THR A 1 203 ? 25.204 22.225 1.534 1.00 7.53 250 THR A O 1
ATOM 1609 N N . LEU A 1 204 ? 24.112 20.488 2.417 1.00 7.42 251 LEU A N 1
ATOM 1610 C CA . LEU A 1 204 ? 25.330 19.708 2.550 1.00 7.45 251 LEU A CA 1
ATOM 1611 C C . LEU A 1 204 ? 26.045 19.600 1.197 1.00 7.52 251 LEU A C 1
ATOM 1612 O O . LEU A 1 204 ? 27.254 19.795 1.101 1.00 7.88 251 LEU A O 1
ATOM 1617 N N . ASP A 1 205 ? 25.303 19.276 0.140 1.00 8.47 252 ASP A N 1
ATOM 1618 C CA . ASP A 1 205 ? 25.914 19.128 -1.173 1.00 9.10 252 ASP A CA 1
ATOM 1619 C C . ASP A 1 205 ? 26.521 20.425 -1.697 1.00 9.20 252 ASP A C 1
ATOM 1620 O O . ASP A 1 205 ? 27.577 20.395 -2.307 1.00 9.74 252 ASP A O 1
ATOM 1625 N N . GLU A 1 206 ? 25.881 21.559 -1.434 1.00 8.69 253 GLU A N 1
ATOM 1626 C CA . GLU A 1 206 ? 26.433 22.836 -1.854 1.00 9.60 253 GLU A CA 1
ATOM 1627 C C . GLU A 1 206 ? 27.767 23.097 -1.147 1.00 8.93 253 GLU A C 1
ATOM 1628 O O . GLU A 1 206 ? 28.715 23.593 -1.758 1.00 10.39 253 GLU A O 1
ATOM 1634 N N . CYS A 1 207 ? 27.852 22.762 0.136 1.00 7.64 254 CYS A N 1
ATOM 1635 C CA . CYS A 1 207 ? 29.111 22.939 0.864 1.00 7.21 254 CYS A CA 1
ATOM 1636 C C . CYS A 1 207 ? 30.188 21.962 0.385 1.00 7.28 254 CYS A C 1
ATOM 1637 O O . CYS A 1 207 ? 31.354 22.322 0.265 1.00 7.83 254 CYS A O 1
ATOM 1640 N N . LEU A 1 208 ? 29.793 20.722 0.112 1.00 7.92 255 LEU A N 1
ATOM 1641 C CA . LEU A 1 208 ? 30.706 19.693 -0.386 1.00 8.45 255 LEU A CA 1
ATOM 1642 C C . LEU A 1 208 ? 31.281 20.029 -1.745 1.00 9.28 255 LEU A C 1
ATOM 1643 O O . LEU A 1 208 ? 32.314 19.480 -2.101 1.00 11.10 255 LEU A O 1
ATOM 1648 N N . ALA A 1 209 ? 30.640 20.922 -2.490 1.00 9.20 256 ALA A N 1
ATOM 1649 C CA . ALA A 1 209 ? 31.129 21.362 -3.791 1.00 10.32 256 ALA A CA 1
ATOM 1650 C C . ALA A 1 209 ? 32.193 22.439 -3.700 1.00 10.63 256 ALA A C 1
ATOM 1651 O O . ALA A 1 209 ? 32.742 22.840 -4.719 1.00 12.02 256 ALA A O 1
ATOM 1653 N N . PHE A 1 210 ? 32.524 22.896 -2.499 1.00 10.37 257 PHE A N 1
ATOM 1654 C CA . PHE A 1 210 ? 33.544 23.909 -2.344 1.00 10.14 257 PHE A CA 1
ATOM 1655 C C . PHE A 1 210 ? 34.861 23.436 -2.951 1.00 10.83 257 PHE A C 1
ATOM 1656 O O . PHE A 1 210 ? 35.276 22.305 -2.742 1.00 12.45 257 PHE A O 1
ATOM 1664 N N . ASP A 1 211 ? 35.528 24.336 -3.658 1.00 11.44 258 ASP A N 1
ATOM 1665 C CA . ASP A 1 211 ? 36.758 24.032 -4.383 1.00 12.78 258 ASP A CA 1
ATOM 1666 C C . ASP A 1 211 ? 37.981 24.047 -3.453 1.00 12.12 258 ASP A C 1
ATOM 1667 O O . ASP A 1 211 ? 38.750 25.011 -3.450 1.00 12.95 258 ASP A O 1
ATOM 1672 N N . VAL A 1 212 ? 38.204 22.962 -2.717 1.00 11.97 259 VAL A N 1
ATOM 1673 C CA . VAL A 1 212 ? 39.350 22.899 -1.796 1.00 12.53 259 VAL A CA 1
ATOM 1674 C C . VAL A 1 212 ? 40.679 22.812 -2.502 1.00 11.56 259 VAL A C 1
ATOM 1675 O O . VAL A 1 212 ? 41.689 23.263 -1.967 1.00 12.04 259 VAL A O 1
ATOM 1679 N N . GLU A 1 213 ? 40.696 22.234 -3.701 1.00 11.67 260 GLU A N 1
ATOM 1680 C CA . GLU A 1 213 ? 41.948 22.057 -4.407 1.00 12.24 260 GLU A CA 1
ATOM 1681 C C . GLU A 1 213 ? 42.641 23.359 -4.725 1.00 12.16 260 GLU A C 1
ATOM 1682 O O . GLU A 1 213 ? 43.868 23.377 -4.798 1.00 14.65 260 GLU A O 1
ATOM 1688 N N . ASN A 1 214 ? 41.874 24.429 -4.914 1.00 11.57 261 ASN A N 1
ATOM 1689 C CA . ASN A 1 214 ? 42.413 25.739 -5.259 1.00 12.22 261 ASN A CA 1
ATOM 1690 C C . ASN A 1 214 ? 42.213 26.799 -4.187 1.00 11.42 261 ASN A C 1
ATOM 1691 O O . ASN A 1 214 ? 42.382 27.980 -4.433 1.00 13.10 261 ASN A O 1
ATOM 1696 N N . PHE A 1 215 ? 41.856 26.378 -2.986 1.00 9.73 262 PHE A N 1
ATOM 1697 C CA . PHE A 1 215 ? 41.526 27.295 -1.909 1.00 8.47 262 PHE A CA 1
ATOM 1698 C C . PHE A 1 215 ? 42.820 27.756 -1.244 1.00 8.66 262 PHE A C 1
ATOM 1699 O O . PHE A 1 215 ? 43.475 27.009 -0.504 1.00 9.02 262 PHE A O 1
ATOM 1715 N N . THR A 1 217 ? 44.754 29.951 1.483 1.00 7.18 264 THR A N 1
ATOM 1716 C CA . THR A 1 217 ? 44.310 30.426 2.790 1.00 6.91 264 THR A CA 1
ATOM 1717 C C . THR A 1 217 ? 44.162 31.945 2.755 1.00 6.96 264 THR A C 1
ATOM 1718 O O . THR A 1 217 ? 45.069 32.661 2.305 1.00 6.77 264 THR A O 1
ATOM 1722 N N . PRO A 1 218 ? 43.01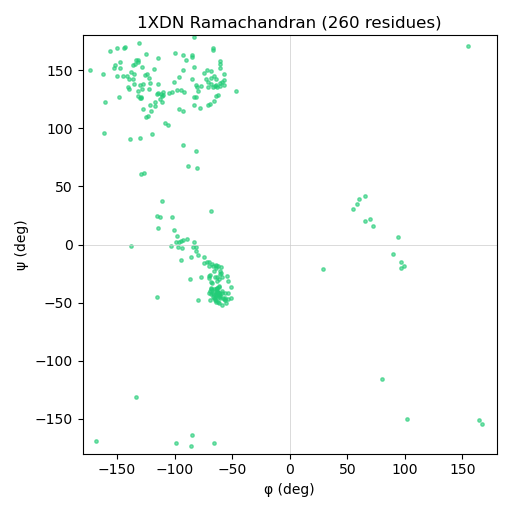0 32.460 3.210 1.00 7.37 265 PRO A N 1
ATOM 1723 C CA . PRO A 1 218 ? 42.792 33.905 3.288 1.00 7.59 265 PRO A CA 1
ATOM 1724 C C . PRO A 1 218 ? 43.399 34.540 4.522 1.00 6.57 265 PRO A C 1
ATOM 1725 O O . PRO A 1 218 ? 43.348 35.776 4.644 1.00 7.40 265 PRO A O 1
ATOM 1729 N N . LEU A 1 219 ? 43.947 33.752 5.439 1.00 5.91 266 LEU A N 1
ATOM 1730 C CA . LEU A 1 219 ? 44.418 34.304 6.694 1.00 5.83 266 LEU A CA 1
ATOM 1731 C C . LEU A 1 219 ? 45.612 35.245 6.553 1.00 5.87 266 LEU A C 1
ATOM 1732 O O . LEU A 1 219 ? 45.612 36.270 7.213 1.00 6.39 266 LEU A O 1
ATOM 1737 N N . PRO A 1 220 ? 46.626 34.954 5.736 1.00 5.91 267 PRO A N 1
ATOM 1738 C CA . PRO A 1 220 ? 47.726 35.925 5.597 1.00 5.93 267 PRO A CA 1
ATOM 1739 C C . PRO A 1 220 ? 47.230 37.330 5.280 1.00 6.09 267 PRO A C 1
ATOM 1740 O O . PRO A 1 220 ? 47.655 38.291 5.911 1.00 6.71 267 PRO A O 1
ATOM 1744 N N . ALA A 1 221 ? 46.313 37.467 4.336 1.00 6.50 268 ALA A N 1
ATOM 1745 C CA . ALA A 1 221 ? 45.830 38.794 3.975 1.00 7.31 268 ALA A CA 1
ATOM 1746 C C . ALA A 1 221 ? 45.059 39.426 5.135 1.00 7.77 268 ALA A C 1
ATOM 1747 O O . ALA A 1 221 ? 45.175 40.622 5.400 1.00 9.40 268 ALA A O 1
ATOM 1749 N N . LEU A 1 222 ? 44.290 38.632 5.858 1.00 7.70 269 LEU A N 1
ATOM 1750 C CA . LEU A 1 222 ? 43.571 39.131 7.021 1.00 8.78 269 LEU A CA 1
ATOM 1751 C C . LEU A 1 222 ? 44.513 39.592 8.129 1.00 8.67 269 LEU A C 1
ATOM 1752 O O . LEU A 1 222 ? 44.162 40.465 8.927 1.00 11.70 269 LEU A O 1
ATOM 1757 N N . LEU A 1 223 ? 45.702 39.009 8.182 1.00 8.04 270 LEU A N 1
ATOM 1758 C CA . LEU A 1 223 ? 46.694 39.279 9.211 1.00 8.18 270 LEU A CA 1
ATOM 1759 C C . LEU A 1 223 ? 47.805 40.198 8.699 1.00 7.68 270 LEU A C 1
ATOM 1760 O O . LEU A 1 223 ? 48.890 40.216 9.257 1.00 9.64 270 LEU A O 1
ATOM 1765 N N . GLY A 1 224 ? 47.510 40.991 7.669 1.00 8.18 271 GLY A N 1
ATOM 1766 C CA . GLY A 1 224 ? 48.389 42.078 7.271 1.00 8.56 271 GLY A CA 1
ATOM 1767 C C . GLY A 1 224 ? 49.392 41.770 6.183 1.00 7.69 271 GLY A C 1
ATOM 1768 O O . GLY A 1 224 ? 50.221 42.624 5.871 1.00 9.09 271 GLY A O 1
ATOM 1769 N N . LEU A 1 225 ? 49.310 40.586 5.585 1.00 6.80 272 LEU A N 1
ATOM 1770 C CA . LEU A 1 225 ? 50.345 40.113 4.687 1.00 6.41 272 LEU A CA 1
ATOM 1771 C C . LEU A 1 225 ? 49.899 40.009 3.248 1.00 6.37 272 LEU A C 1
ATOM 1772 O O . LEU A 1 225 ? 50.517 39.307 2.463 1.00 6.70 272 LEU A O 1
ATOM 1777 N N . GLY A 1 226 ? 48.874 40.756 2.872 1.00 7.25 273 GLY A N 1
ATOM 1778 C CA . GLY A 1 226 ? 48.369 40.714 1.508 1.00 8.03 273 GLY A CA 1
ATOM 1779 C C . GLY A 1 226 ? 49.389 41.082 0.439 1.00 7.52 273 GLY A C 1
ATOM 1780 O O . GLY A 1 226 ? 49.311 40.593 -0.678 1.00 8.90 273 GLY A O 1
ATOM 1781 N N . ASN A 1 227 ? 50.370 41.913 0.763 1.00 6.68 274 ASN A N 1
ATOM 1782 C CA . ASN A 1 227 ? 51.383 42.282 -0.214 1.00 6.38 274 ASN A CA 1
ATOM 1783 C C . ASN A 1 227 ? 52.530 41.290 -0.329 1.00 6.49 274 ASN A C 1
ATOM 1784 O O . ASN A 1 227 ? 53.406 41.491 -1.159 1.00 7.21 274 ASN A O 1
ATOM 1789 N N . TYR A 1 228 ? 52.517 40.230 0.484 1.00 6.57 275 TYR A N 1
ATOM 1790 C CA . TYR A 1 228 ? 53.658 39.312 0.603 1.00 6.85 275 TYR A CA 1
ATOM 1791 C C . TYR A 1 228 ? 53.219 37.871 0.374 1.00 7.10 275 TYR A C 1
ATOM 1792 O O . TYR A 1 228 ? 53.327 37.019 1.241 1.00 7.10 275 TYR A O 1
ATOM 1801 N N . PRO A 1 229 ? 52.701 37.587 -0.810 1.00 8.66 276 PRO A N 1
ATOM 1802 C CA . PRO A 1 229 ? 52.164 36.251 -1.076 1.00 9.32 276 PRO A CA 1
ATOM 1803 C C . PRO A 1 229 ? 53.257 35.193 -1.120 1.00 9.09 276 PRO A C 1
ATOM 1804 O O . PRO A 1 229 ? 54.396 35.470 -1.514 1.00 10.10 276 PRO A O 1
ATOM 1808 N N . LEU A 1 230 ? 52.884 33.977 -0.732 1.00 8.45 277 LEU A N 1
ATOM 1809 C CA . LEU A 1 230 ? 53.727 32.800 -0.875 1.00 8.89 277 LEU A CA 1
ATOM 1810 C C . LEU A 1 230 ? 53.105 31.902 -1.932 1.00 9.49 277 LEU A C 1
ATOM 1811 O O . LEU A 1 230 ? 51.918 31.569 -1.880 1.00 9.55 277 LEU A O 1
ATOM 1816 N N . GLU A 1 231 ? 53.900 31.515 -2.919 1.00 11.82 278 GLU A N 1
ATOM 1817 C CA . GLU A 1 231 ? 53.408 30.657 -3.991 1.00 13.14 278 GLU A CA 1
ATOM 1818 C C . GLU A 1 231 ? 52.920 29.330 -3.423 1.00 12.74 278 GLU A C 1
ATOM 1819 O O . GLU A 1 231 ? 53.570 28.743 -2.584 1.00 13.72 278 GLU A O 1
ATOM 1825 N N . GLY A 1 232 ? 51.776 28.881 -3.905 1.00 12.54 279 GLY A N 1
ATOM 1826 C CA . GLY A 1 232 ? 51.238 27.597 -3.527 1.00 11.69 279 GLY A CA 1
ATOM 1827 C C . GLY A 1 232 ? 50.755 27.516 -2.090 1.00 9.81 279 GLY A C 1
ATOM 1828 O O . GLY A 1 232 ? 50.645 26.419 -1.557 1.00 10.54 279 GLY A O 1
ATOM 1829 N N . ASN A 1 233 ? 50.441 28.653 -1.468 1.00 8.20 280 ASN A N 1
ATOM 1830 C CA . ASN A 1 233 ? 50.025 28.690 -0.077 1.00 7.34 280 ASN A CA 1
ATOM 1831 C C . ASN A 1 233 ? 48.545 28.329 0.098 1.00 6.50 280 ASN A C 1
ATOM 1832 O O . ASN A 1 233 ? 47.701 29.134 0.514 1.00 7.06 280 ASN A O 1
ATOM 1837 N N . LEU A 1 234 ? 48.253 27.077 -0.217 1.00 7.21 281 LEU A N 1
ATOM 1838 C CA . LEU A 1 234 ? 46.922 26.508 -0.091 1.00 7.12 281 LEU A CA 1
ATOM 1839 C C . LEU A 1 234 ? 46.557 26.279 1.364 1.00 6.89 281 LEU A C 1
ATOM 1840 O O . LEU A 1 234 ? 47.396 25.904 2.183 1.00 7.27 281 LEU A O 1
ATOM 1845 N N . ALA A 1 235 ? 45.292 26.530 1.675 1.00 6.55 282 ALA A N 1
ATOM 1846 C CA . ALA A 1 235 ? 44.723 26.126 2.941 1.00 6.25 282 ALA A CA 1
ATOM 1847 C C . ALA A 1 235 ? 44.790 24.620 3.094 1.00 5.72 282 ALA A C 1
ATOM 1848 O O . ALA A 1 235 ? 44.795 23.870 2.119 1.00 6.98 282 ALA A O 1
ATOM 1850 N N . GLU A 1 236 ? 44.789 24.160 4.337 1.00 5.17 283 GLU A N 1
ATOM 1851 C CA . GLU A 1 236 ? 44.709 22.726 4.588 1.00 5.70 283 GLU A CA 1
ATOM 1852 C C . GLU A 1 236 ? 43.454 22.121 3.961 1.00 5.30 283 GLU A C 1
ATOM 1853 O O . GLU A 1 236 ? 43.499 21.039 3.369 1.00 6.26 283 GLU A O 1
ATOM 1859 N N . GLY A 1 237 ? 42.330 22.809 4.168 1.00 4.94 284 GLY A N 1
ATOM 1860 C CA . GLY A 1 237 ? 41.047 22.356 3.684 1.00 5.27 284 GLY A CA 1
ATOM 1861 C C . GLY A 1 237 ? 39.944 23.098 4.382 1.00 4.70 284 GLY A C 1
ATOM 1862 O O . GLY A 1 237 ? 40.120 24.239 4.774 1.00 4.81 284 GLY A O 1
ATOM 1863 N N . VAL A 1 238 ? 38.804 22.427 4.504 1.00 4.57 285 VAL A N 1
ATOM 1864 C CA . VAL A 1 238 ? 37.627 22.982 5.159 1.00 4.56 285 VAL A CA 1
ATOM 1865 C C . VAL A 1 238 ? 37.010 21.981 6.115 1.00 4.61 285 VAL A C 1
ATOM 1866 O O . VAL A 1 238 ? 37.176 20.763 5.970 1.00 4.93 285 VAL A O 1
ATOM 1870 N N . VAL A 1 239 ? 36.294 22.520 7.097 1.00 3.98 286 VAL A N 1
ATOM 1871 C CA . VAL A 1 239 ? 35.398 21.760 7.949 1.00 4.31 286 VAL A CA 1
ATOM 1872 C C . VAL A 1 239 ? 33.979 22.163 7.581 1.00 4.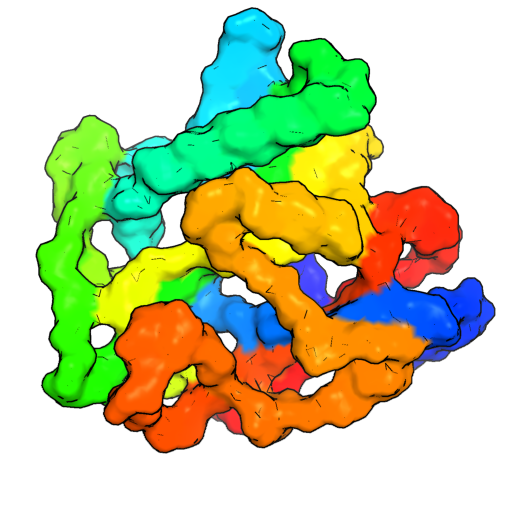45 286 VAL A C 1
ATOM 1873 O O . VAL A 1 239 ? 33.669 23.355 7.470 1.00 5.08 286 VAL A O 1
ATOM 1877 N N . ILE A 1 240 ? 33.134 21.156 7.363 1.00 4.90 287 ILE A N 1
ATOM 1878 C CA . ILE A 1 240 ? 31.742 21.361 6.970 1.00 4.88 287 ILE A CA 1
ATOM 1879 C C . ILE A 1 240 ? 30.880 20.861 8.110 1.00 4.87 287 ILE A C 1
ATOM 1880 O O . ILE A 1 240 ? 31.066 19.749 8.613 1.00 5.64 287 ILE A O 1
ATOM 1885 N N . ARG A 1 241 ? 29.924 21.684 8.530 1.00 5.30 288 ARG A N 1
ATOM 1886 C CA . ARG A 1 241 ? 29.090 21.339 9.667 1.00 5.35 288 ARG A CA 1
ATOM 1887 C C . ARG A 1 241 ? 27.683 21.900 9.508 1.00 5.13 288 ARG A C 1
ATOM 1888 O O . ARG A 1 241 ? 27.473 22.935 8.895 1.00 5.59 288 ARG A O 1
ATOM 1896 N N . HIS A 1 242 ? 26.735 21.216 10.119 1.00 5.36 289 HIS A N 1
ATOM 1897 C CA . HIS A 1 242 ? 25.347 21.661 10.166 1.00 4.88 289 HIS A CA 1
ATOM 1898 C C . HIS A 1 242 ? 25.287 22.902 11.031 1.00 5.22 289 HIS A C 1
ATOM 1899 O O . HIS A 1 242 ? 25.900 22.941 12.095 1.00 5.93 289 HIS A O 1
ATOM 1906 N N . VAL A 1 243 ? 24.521 23.905 10.630 1.00 5.87 290 VAL A N 1
ATOM 1907 C CA . VAL A 1 243 ? 24.488 25.142 11.390 1.00 6.53 290 VAL A CA 1
ATOM 1908 C C . VAL A 1 243 ? 23.858 25.000 12.770 1.00 6.52 290 VAL A C 1
ATOM 1909 O O . VAL A 1 243 ? 24.050 25.878 13.606 1.00 6.88 290 VAL A O 1
ATOM 1913 N N . ARG A 1 244 ? 23.121 23.919 13.011 1.00 6.70 291 ARG A N 1
ATOM 1914 C CA . ARG A 1 244 ? 22.558 23.636 14.325 1.00 7.46 291 ARG A CA 1
ATOM 1915 C C . ARG A 1 244 ? 23.140 22.375 14.932 1.00 7.30 291 ARG A C 1
ATOM 1916 O O . ARG A 1 244 ? 22.545 21.780 15.815 1.00 8.31 291 ARG A O 1
ATOM 1924 N N . ARG A 1 245 ? 24.344 22.007 14.512 1.00 7.26 292 ARG A N 1
ATOM 1925 C CA . ARG A 1 245 ? 25.083 20.949 15.190 1.00 7.74 292 ARG A CA 1
ATOM 1926 C C . ARG A 1 245 ? 25.039 21.172 16.702 1.00 8.11 292 ARG A C 1
ATOM 1927 O O . ARG A 1 245 ? 25.284 22.279 17.190 1.00 8.45 292 ARG A O 1
ATOM 1935 N N . GLY A 1 246 ? 24.719 20.120 17.436 1.00 9.14 293 GLY A N 1
ATOM 1936 C CA . GLY A 1 246 ? 24.597 20.200 18.880 1.00 9.93 293 GLY A CA 1
ATOM 1937 C C . GLY A 1 246 ? 23.178 20.390 19.386 1.00 10.47 293 GLY A C 1
ATOM 1938 O O . GLY A 1 246 ? 22.904 20.105 20.557 1.00 12.86 293 GLY A O 1
ATOM 1939 N N . ASP A 1 247 ? 22.271 20.868 18.544 1.00 10.45 294 ASP A N 1
ATOM 1940 C CA . ASP A 1 247 ? 20.880 21.052 18.953 1.00 11.81 294 ASP A CA 1
ATOM 1941 C C . ASP A 1 247 ? 20.230 19.687 19.098 1.00 11.76 294 ASP A C 1
ATOM 1942 O O . ASP A 1 247 ? 20.431 18.826 18.249 1.00 10.49 294 ASP A O 1
ATOM 1947 N N . PRO A 1 248 ? 19.465 19.452 20.170 1.00 13.04 295 PRO A N 1
ATOM 1948 C CA . PRO A 1 248 ? 18.816 18.148 20.347 1.00 13.41 295 PRO A CA 1
ATOM 1949 C C . PRO A 1 248 ? 18.017 17.647 19.148 1.00 12.36 295 PRO A C 1
ATOM 1950 O O . PRO A 1 248 ? 18.015 16.451 18.918 1.00 12.76 295 PRO A O 1
ATOM 1954 N N . ALA A 1 249 ? 17.338 18.515 18.414 1.00 12.24 296 ALA A N 1
ATOM 1955 C CA . ALA A 1 249 ? 16.563 18.083 17.260 1.00 12.75 296 ALA A CA 1
ATOM 1956 C C . ALA A 1 249 ? 17.464 17.609 16.115 1.00 12.44 296 ALA A C 1
ATOM 1957 O O . ALA A 1 249 ? 17.038 16.817 15.286 1.00 14.64 296 ALA A O 1
ATOM 1959 N N . VAL A 1 250 ? 18.696 18.101 16.050 1.00 11.35 297 VAL A N 1
ATOM 1960 C CA . VAL A 1 250 ? 19.686 17.573 15.102 1.00 11.37 297 VAL A CA 1
ATOM 1961 C C . VAL A 1 250 ? 20.300 16.291 15.638 1.00 10.85 297 VAL A C 1
ATOM 1962 O O . VAL A 1 250 ? 20.427 15.294 14.932 1.00 11.02 297 VAL A O 1
ATOM 1966 N N . GLU A 1 251 ? 20.707 16.327 16.889 1.00 11.35 298 GLU A N 1
ATOM 1967 C CA . GLU A 1 251 ? 21.426 15.211 17.495 1.00 12.68 298 GLU A CA 1
ATOM 1968 C C . GLU A 1 251 ? 20.585 13.956 17.631 1.00 12.10 298 GLU A C 1
ATOM 1969 O O . GLU A 1 251 ? 21.129 12.866 17.694 1.00 12.22 298 GLU A O 1
ATOM 1975 N N . LYS A 1 252 ? 19.264 14.103 17.649 1.00 12.00 299 LYS A N 1
ATOM 1976 C CA . LYS A 1 252 ? 18.387 12.960 17.831 1.00 11.96 299 LYS A CA 1
ATOM 1977 C C . LYS A 1 252 ? 18.562 11.933 16.722 1.00 11.04 299 LYS A C 1
ATOM 1978 O O . LYS A 1 252 ? 18.241 10.778 16.910 1.00 11.87 299 LYS A O 1
ATOM 1984 N N . HIS A 1 253 ? 19.021 12.354 15.549 1.00 9.79 300 HIS A N 1
ATOM 1985 C CA . HIS A 1 253 ? 19.188 11.434 14.433 1.00 8.95 300 HIS A CA 1
ATOM 1986 C C . HIS A 1 253 ? 20.392 10.511 14.561 1.00 8.41 300 HIS A C 1
ATOM 1987 O O . HIS A 1 253 ? 20.546 9.589 13.774 1.00 9.88 300 HIS A O 1
ATOM 1994 N N . ASN A 1 254 ? 21.261 10.773 15.525 1.00 8.92 301 ASN A N 1
ATOM 1995 C CA . ASN A 1 254 ? 22.418 9.916 15.780 1.00 8.79 301 ASN A CA 1
ATOM 1996 C C . ASN A 1 254 ? 23.349 9.811 14.570 1.00 8.93 301 ASN A C 1
ATOM 1997 O O . ASN A 1 254 ? 23.896 8.747 14.298 1.00 9.88 301 ASN A O 1
ATOM 2002 N N . VAL A 1 255 ? 23.537 10.932 13.878 1.00 8.78 302 VAL A N 1
ATOM 2003 C CA . VAL A 1 255 ? 24.481 11.024 12.775 1.00 9.58 302 VAL A CA 1
ATOM 2004 C C . VAL A 1 255 ? 25.357 12.247 12.994 1.00 8.39 302 VAL A C 1
ATOM 2005 O O . VAL A 1 255 ? 24.862 13.374 13.199 1.00 9.60 302 VAL A O 1
ATOM 2009 N N . SER A 1 256 ? 26.668 12.049 12.975 1.00 8.16 303 SER A N 1
ATOM 2010 C CA . SER A 1 256 ? 27.566 13.173 13.179 1.00 7.82 303 SER A CA 1
ATOM 2011 C C . SER A 1 256 ? 27.408 14.210 12.060 1.00 6.73 303 SER A C 1
ATOM 2012 O O . SER A 1 256 ? 27.357 13.875 10.881 1.00 7.09 303 SER A O 1
ATOM 2015 N N . THR 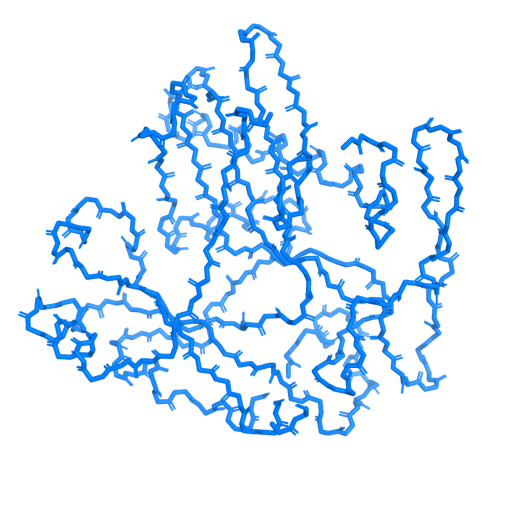A 1 257 ? 27.349 15.471 12.457 1.00 6.52 304 THR A N 1
ATOM 2016 C CA . THR A 1 257 ? 27.143 16.556 11.494 1.00 7.00 304 THR A CA 1
ATOM 2017 C C . THR A 1 257 ? 28.367 17.437 11.337 1.00 5.94 304 THR A C 1
ATOM 2018 O O . THR A 1 257 ? 28.245 18.641 11.132 1.00 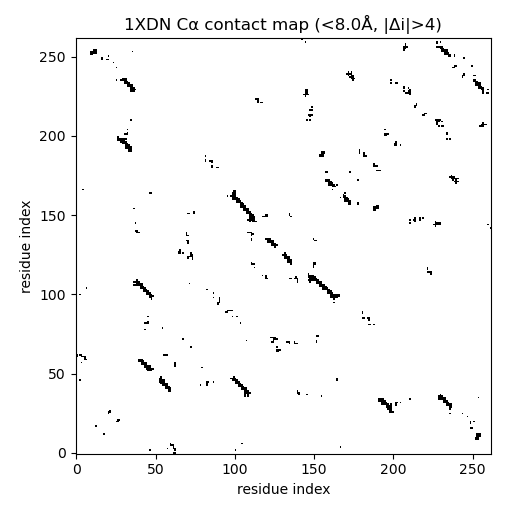6.73 304 THR A O 1
ATOM 2022 N N . ILE A 1 258 ? 29.539 16.822 11.373 1.00 5.67 305 ILE A N 1
ATOM 2023 C CA . ILE A 1 258 ? 30.775 17.524 11.063 1.00 5.33 305 ILE A CA 1
ATOM 2024 C C . ILE A 1 258 ? 31.656 16.609 10.238 1.00 5.43 305 ILE A C 1
ATOM 2025 O O . ILE A 1 258 ? 31.798 15.420 10.545 1.00 5.98 305 ILE A O 1
ATOM 2030 N N . ILE A 1 259 ? 32.219 17.161 9.169 1.00 5.17 306 ILE A N 1
ATOM 2031 C CA . ILE A 1 259 ? 33.111 16.423 8.276 1.00 5.81 306 ILE A CA 1
ATOM 2032 C C . ILE A 1 259 ? 34.209 17.376 7.816 1.00 5.02 306 ILE A C 1
ATOM 2033 O O . ILE A 1 259 ? 34.140 18.584 8.040 1.00 5.64 306 ILE A O 1
ATOM 2038 N N . LYS A 1 260 ? 35.231 16.835 7.169 1.00 5.32 307 LYS A N 1
ATOM 2039 C CA . LYS A 1 260 ? 36.295 17.661 6.612 1.00 5.83 307 LYS A CA 1
ATOM 2040 C C . LYS A 1 260 ? 36.569 17.255 5.173 1.00 5.53 307 LYS A C 1
ATOM 2041 O O . LYS A 1 260 ? 36.283 16.131 4.755 1.00 6.58 307 LYS A O 1
ATOM 2047 N N . LEU A 1 261 ? 37.139 18.196 4.427 1.00 5.82 308 LEU A N 1
ATOM 2048 C CA . LEU A 1 261 ? 37.752 17.954 3.130 1.00 6.00 308 LEU A CA 1
ATOM 2049 C C . LEU A 1 261 ? 39.129 18.587 3.165 1.00 6.06 308 LEU A C 1
ATOM 2050 O O . LEU A 1 261 ? 39.283 19.699 3.664 1.00 7.15 308 LEU A O 1
ATOM 2055 N N . ARG A 1 262 ? 40.132 17.898 2.636 1.00 5.98 309 ARG A N 1
ATOM 2056 C CA . ARG A 1 262 ? 41.481 18.443 2.547 1.00 6.61 309 ARG A CA 1
ATOM 2057 C C . ARG A 1 262 ? 41.906 18.560 1.114 1.00 7.19 309 ARG A C 1
ATOM 2058 O O . ARG A 1 262 ? 41.480 17.790 0.243 1.00 8.20 309 ARG A O 1
ATOM 2066 N N . CYS A 1 263 ? 42.770 19.524 0.828 1.00 7.77 310 CYS A N 1
ATOM 2067 C CA . CYS A 1 263 ? 43.314 19.567 -0.523 1.00 8.99 310 CYS A CA 1
ATOM 2068 C C . CYS A 1 263 ? 44.339 18.455 -0.711 1.00 9.35 310 CYS A C 1
ATOM 2069 O O . CYS A 1 263 ? 45.044 18.057 0.208 1.00 9.61 310 CYS A O 1
ATOM 2072 N N . SER A 1 264 ? 44.400 17.953 -1.933 1.00 10.32 311 SER A N 1
ATOM 2073 C CA . SER A 1 264 ? 45.300 16.868 -2.266 1.00 11.85 311 SER A CA 1
ATOM 2074 C C . SER A 1 264 ? 46.750 17.269 -2.058 1.00 11.66 311 SER A C 1
ATOM 2075 O O . SER A 1 264 ? 47.546 16.462 -1.609 1.00 12.98 311 SER A O 1
ATOM 2078 N N . SER A 1 265 ? 47.073 18.521 -2.352 1.00 12.23 312 SER A N 1
ATOM 2079 C CA . SER A 1 265 ? 48.435 19.024 -2.196 1.00 13.57 312 SER A CA 1
ATOM 2080 C C . SER A 1 265 ? 48.900 18.887 -0.744 1.00 12.78 312 SER A C 1
ATOM 2081 O O . SER A 1 265 ? 50.044 18.513 -0.483 1.00 14.18 312 SER A O 1
ATOM 2084 N N . PHE A 1 266 ? 48.006 19.197 0.198 1.00 12.15 313 PHE A N 1
ATOM 2085 C CA . PHE A 1 266 ? 48.311 19.067 1.617 1.00 12.15 313 PHE A CA 1
ATOM 2086 C C . PHE A 1 266 ? 48.464 17.610 2.025 1.00 12.90 313 PHE A C 1
ATOM 2087 O O . PHE A 1 266 ? 49.384 17.264 2.757 1.00 13.39 313 PHE A O 1
ATOM 2105 N N . GLU A 1 268 ? 49.404 15.167 0.301 1.00 18.78 315 GLU A N 1
ATOM 2106 C CA . GLU A 1 268 ? 50.629 14.623 -0.282 1.00 20.66 315 GLU A CA 1
ATOM 2107 C C . GLU A 1 268 ? 51.880 14.980 0.523 1.00 21.30 315 GLU A C 1
ATOM 2108 O O . GLU A 1 268 ? 52.905 14.318 0.386 1.00 22.18 315 GLU A O 1
ATOM 2114 N N . LEU A 1 269 ? 51.812 16.028 1.343 1.00 22.13 316 LEU A N 1
ATOM 2115 C CA . LEU A 1 269 ? 52.936 16.402 2.205 1.00 22.92 316 LEU A CA 1
ATOM 2116 C C . LEU A 1 269 ? 53.189 15.335 3.270 1.00 23.60 316 LEU A C 1
ATOM 2117 O O . LEU A 1 269 ? 52.284 14.591 3.657 1.00 25.02 316 LEU A O 1
#

Secondary structure (DSSP, 8-state):
-TT-------PPPPHHHHHHHHHTTGGGS-EEEEEE--SEEEEEEEEEETTEEEEEEEBTTB--TT---TTGGGGHHHHHHHHHHHHHHHHHHHT-S--SEEEEEEEEEEEE---TTSPPP--EEE-TTS-EEEGGG--S---SS---EEEEEEEEEEEEEESS--GGGEEEPPHHHHHHHHHTSTT-EE---SEEESHHHHHT--GGG---HHHHTT-TTS--TT----EEEEEETTTT-HHHHTT----EEEEE-S----

Radius of gyration: 18.89 Å; Cα contacts (8 Å, |Δi|>4): 526; chains: 1; bounding box: 45×37×49 Å

Solvent-accessible surface area: 12857 Å² total

B-factor: mean 12.58, std 7.63, range [3.29, 43.39]

Foldseek 3Di:
DQLDDADDDFAADDPVQVVLCVVVVNLQAKKFKWFDAPFFKKKWKWADDDPDIDIWMDTNPGIDQQDDDLQCLVCVVLSVQLVVLLVVVCCVVVVAPAFRMKMWIWGKDALDDPFPVADADPDWGATPVGDIDGNNPGDRDDDPAQHAHSDIATETEWIWTARVSDPVRIATAFQVRVCVSQVVRPPHHYIDGPDMGGNVRNVPDDQQPADCRNVVVPNPVGDDPPHGGQWIKMFRRRQRDCVVCVSVRHGIHIDGHPVNCD

GO terms:
  GO:0005737 cytoplasm (C, IDA)
  GO:0020023 kinetoplast (C, IDA)
  GO:0009451 RNA modification (P, IDA)
  GO:0031019 mitochondrial mRNA editing complex (C, IDA)
  GO:0005739 mitochondrion (C, IDA)

Sequence (262 aa):
QSDFSPYIEIDLPSESRIQSLHKSGLAAQEWVACEKVHGTNFGIYLINQGDHEVVRFAKRSGIDPNENFFGYHILIDEFTAQIRILNDLLKQKYGLSRVGRLVLNGELFGAKYKHPLVPKSEKWCTLPNGKKFPIAGVQIQREPFPQYSPELHFFAFDIKYSVSGAEEDFVLLGYDEFVEFSSKVPNLLYARALVRGTLDECLAFDVENFTPLPALLGLGNYPLEGNLAEGVVIRHVRRGDPAVEKHNVSTIIKLRCSSFEL

CATH classification: 3.30.1490.70 (+1 more: 3.30.470.30)

Nearest PDB structures (foldseek):
  1xdn-assembly1_A  TM=1.004E+00  e=2.696E-56  Trypanosoma brucei
  2hvs-assembly1_A  TM=7.741E-01  e=1.654E-14  Tequatrovirus T4
  1s68-assembly1_A  TM=7.688E-01  e=1.803E-13  Tequatrovirus T4
  2hvs-assembly2_B  TM=7.628E-01  e=5.283E-13  Tequatrovirus T4
  6vtd-assembly1_A  TM=7.206E-01  e=3.216E-07  Naegleria gruberi